Protein AF-A0A947NGW4-F1 (afdb_monomer_lite)

Radius of gyration: 26.85 Å; chains: 1; bounding box: 89×61×79 Å

Secondary structure (DSSP, 8-state):
-PPPP-------PPPPHHHHHHHHHHHHHHHHHHHHHHHHHHHHHHHHIIIIIIHHHHHHHHHHHHHHSS-TT--SSS--SSTTGGG-EETTEETTTTTTT--S--SGGGEES---BB-SS--SPTTBTBS-PPPBPSS-HHHHHHHTTPPPPP-SSTT-TTEEEEE-TTS-EEEEEEEEEEEPTTBTT-SEEEEEEEEE-HHHHHHHHHHHHSS--SSSSSEEE--SSBGGG-TTTT---PPPS--TTSBTT-SS--SS------TTSPBP-EEEEEEPP-

Foldseek 3Di:
DDDDDDDDDPDDDDDDPVNVVVVVVVVVVVVVVVVVVVVVVQVVLLVCCQPQAVVLVLVLQVVLCVQQVAGDCADSQQHLNWHVQQCKDAPNHGSNPPCPVVPDPSDLVRIPPFWAKAFQDDPDDACLQHHQRDHHDPHHRVCSCVVSPHDQGCAPDVSQSQKHWDADPLRDIWMKGWIWGAADPQFQLDGGIWIKIWGDFLVSLQVSVCVQANGRAAGDDQKHFHDNDGNVPDPCVPPPGHHRAAHQQAFQPDPRGGPPDGYPDDSPGHGHHTMMIGHHDD

Structure (mmCIF, N/CA/C/O backbone):
data_AF-A0A947NGW4-F1
#
_entry.id   AF-A0A947NGW4-F1
#
loop_
_atom_site.group_PDB
_atom_site.id
_atom_site.type_symbol
_atom_site.label_atom_id
_atom_site.label_alt_id
_atom_site.label_comp_id
_atom_site.label_asym_id
_atom_site.label_entity_id
_atom_site.label_seq_id
_atom_site.pdbx_PDB_ins_code
_atom_site.Cartn_x
_atom_site.Cartn_y
_atom_site.Cartn_z
_atom_site.occupancy
_atom_site.B_iso_or_equiv
_atom_site.auth_seq_id
_atom_site.auth_comp_id
_atom_site.auth_asym_id
_atom_site.auth_atom_id
_atom_site.pdbx_PDB_model_num
ATOM 1 N N . MET A 1 1 ? -66.341 -37.311 50.013 1.00 57.62 1 MET A N 1
ATOM 2 C CA . MET A 1 1 ? -65.351 -36.553 50.811 1.00 57.62 1 MET A CA 1
ATOM 3 C C . MET A 1 1 ? -64.179 -36.196 49.909 1.00 57.62 1 MET A C 1
ATOM 5 O O . MET A 1 1 ? -63.532 -37.130 49.454 1.00 57.62 1 MET A O 1
ATOM 9 N N . PRO A 1 2 ? -63.916 -34.917 49.587 1.00 60.78 2 PRO A N 1
ATOM 10 C CA . PRO A 1 2 ? -62.698 -34.537 48.883 1.00 60.78 2 PRO A CA 1
ATOM 11 C C . PRO A 1 2 ? -61.596 -34.149 49.881 1.00 60.78 2 PRO A C 1
ATOM 13 O O . PRO A 1 2 ? -61.852 -33.473 50.877 1.00 60.78 2 PRO A O 1
ATOM 16 N N . ILE A 1 3 ? -60.373 -34.602 49.610 1.00 68.12 3 ILE A N 1
ATOM 17 C CA . ILE A 1 3 ? -59.162 -34.270 50.369 1.00 68.12 3 ILE A CA 1
ATOM 18 C C . ILE A 1 3 ? -58.715 -32.857 49.952 1.00 68.12 3 ILE A C 1
ATOM 20 O O . ILE A 1 3 ? -58.627 -32.598 48.748 1.00 68.12 3 ILE A O 1
ATOM 24 N N . PRO A 1 4 ? -58.443 -31.929 50.888 1.00 68.62 4 PRO A N 1
ATOM 25 C CA . PRO A 1 4 ? -58.014 -30.582 50.533 1.00 68.62 4 PRO A CA 1
ATOM 26 C C . PRO A 1 4 ? -56.567 -30.583 50.001 1.00 68.62 4 PRO A C 1
ATOM 28 O O . PRO A 1 4 ? -55.720 -31.310 50.526 1.00 68.62 4 PRO A O 1
ATOM 31 N N . PRO A 1 5 ? -56.248 -29.761 48.986 1.00 69.81 5 PRO A N 1
ATOM 32 C CA . PRO A 1 5 ? -54.900 -29.679 48.439 1.00 69.81 5 PRO A CA 1
ATOM 33 C C . PRO A 1 5 ? -53.955 -28.956 49.408 1.00 69.81 5 PRO A C 1
ATOM 35 O O . PRO A 1 5 ? -54.223 -27.838 49.856 1.00 69.81 5 PRO A O 1
ATOM 38 N N . VAL A 1 6 ? -52.815 -29.584 49.702 1.00 70.19 6 VAL A N 1
ATOM 39 C CA . VAL A 1 6 ? -51.731 -28.984 50.490 1.00 70.19 6 VAL A CA 1
ATOM 40 C C . VAL A 1 6 ? -51.005 -27.959 49.620 1.00 70.19 6 VAL A C 1
ATOM 42 O O . VAL A 1 6 ? -50.299 -28.296 48.671 1.00 70.19 6 VAL A O 1
ATOM 45 N N . LYS A 1 7 ? -51.198 -26.677 49.936 1.00 70.81 7 LYS A N 1
ATOM 46 C CA . LYS A 1 7 ? -50.544 -25.557 49.254 1.00 70.81 7 LYS A CA 1
ATOM 47 C C . LYS A 1 7 ? -49.116 -25.410 49.785 1.00 70.81 7 LYS A C 1
ATOM 49 O O . LYS A 1 7 ? -48.911 -24.849 50.860 1.00 70.81 7 LYS A O 1
ATOM 54 N N . HIS A 1 8 ? -48.123 -25.894 49.040 1.00 70.88 8 HIS A N 1
ATOM 55 C CA . HIS A 1 8 ? -46.722 -25.601 49.341 1.00 70.88 8 HIS A CA 1
ATOM 56 C C . HIS A 1 8 ? -46.454 -24.105 49.144 1.00 70.88 8 HIS A C 1
ATOM 58 O O . HIS A 1 8 ? -46.513 -23.575 48.037 1.00 70.88 8 HIS A O 1
ATOM 64 N N . ARG A 1 9 ? -46.183 -23.410 50.250 1.00 68.12 9 ARG A N 1
ATOM 65 C CA . ARG A 1 9 ? -45.745 -22.014 50.258 1.00 68.12 9 ARG A CA 1
ATOM 66 C C . ARG A 1 9 ? -44.237 -22.006 50.009 1.00 68.12 9 ARG A C 1
ATOM 68 O O . ARG A 1 9 ? -43.459 -22.226 50.930 1.00 68.12 9 ARG A O 1
ATOM 75 N N . THR A 1 10 ? -43.815 -21.775 48.771 1.00 71.56 10 THR A N 1
ATOM 76 C CA . THR A 1 10 ? -42.423 -21.406 48.492 1.00 71.56 10 THR A CA 1
ATOM 77 C C . THR A 1 10 ? -42.187 -20.020 49.080 1.00 71.56 10 THR A C 1
ATOM 79 O O . THR A 1 10 ? -42.741 -19.029 48.603 1.00 71.56 10 THR A O 1
ATOM 82 N N . THR A 1 11 ? -41.421 -19.943 50.162 1.00 71.50 11 THR A N 1
ATOM 83 C CA . THR A 1 11 ? -40.967 -18.681 50.740 1.00 71.50 11 THR A CA 1
ATOM 84 C C . THR A 1 11 ? -40.008 -18.015 49.759 1.00 71.50 11 THR A C 1
ATOM 86 O O . THR A 1 11 ? -38.853 -18.413 49.634 1.00 71.50 11 THR A O 1
ATOM 89 N N . GLN A 1 12 ? -40.481 -16.995 49.043 1.00 72.69 12 GLN A N 1
ATOM 90 C CA . GLN A 1 12 ? -39.580 -16.088 48.342 1.00 72.69 12 GLN A CA 1
ATOM 91 C C . GLN A 1 12 ? -38.808 -15.292 49.396 1.00 72.69 12 GLN A C 1
ATOM 93 O O . GLN A 1 12 ? -39.376 -14.466 50.108 1.00 72.69 12 GLN A O 1
ATOM 98 N N . ARG A 1 13 ? -37.515 -15.590 49.539 1.00 75.94 13 ARG A N 1
ATOM 99 C CA . ARG A 1 13 ? -36.590 -14.736 50.284 1.00 75.94 13 ARG A CA 1
ATOM 100 C C . ARG A 1 13 ? -36.407 -13.457 49.466 1.00 75.94 13 ARG A C 1
A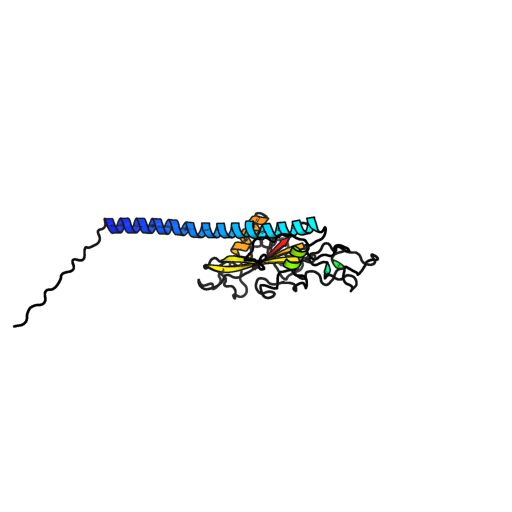TOM 102 O O . ARG A 1 13 ? -35.964 -13.528 48.325 1.00 75.94 13 ARG A O 1
ATOM 109 N N . GLY A 1 14 ? -36.817 -12.316 50.017 1.00 75.56 14 GLY A N 1
ATOM 110 C CA . GLY A 1 14 ? -36.525 -11.012 49.424 1.00 75.56 14 GLY A CA 1
ATOM 111 C C . GLY A 1 14 ? -35.026 -10.721 49.496 1.00 75.56 14 GLY A C 1
ATOM 112 O O . GLY A 1 14 ? -34.373 -11.115 50.461 1.00 75.56 14 GLY A O 1
ATOM 113 N N . PHE A 1 15 ? -34.492 -10.049 48.478 1.00 76.12 15 PHE A N 1
ATOM 114 C CA . PHE A 1 15 ? -33.098 -9.609 48.459 1.00 76.12 15 PHE A CA 1
ATOM 115 C C . PHE A 1 15 ? -32.878 -8.466 49.450 1.00 76.12 15 PHE A C 1
ATOM 117 O O . PHE A 1 15 ? -33.701 -7.553 49.554 1.00 76.12 15 PHE A O 1
ATOM 124 N N . THR A 1 16 ? -31.767 -8.506 50.181 1.00 90.06 16 THR A N 1
ATOM 125 C CA . THR A 1 16 ? -31.404 -7.431 51.111 1.00 90.06 16 THR A CA 1
ATOM 126 C C . THR A 1 16 ? -30.817 -6.228 50.362 1.00 90.06 16 THR A C 1
ATOM 128 O O . THR A 1 16 ? -30.202 -6.370 49.303 1.00 90.06 16 THR A O 1
ATOM 131 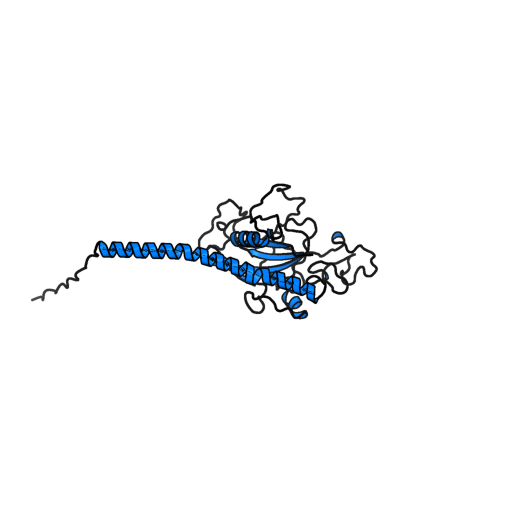N N . LEU A 1 17 ? -30.958 -5.023 50.930 1.00 88.31 17 LEU A N 1
ATOM 132 C CA . LEU A 1 17 ? -30.351 -3.799 50.381 1.00 88.31 17 LEU A CA 1
ATOM 133 C C . LEU A 1 17 ? -28.825 -3.944 50.225 1.00 88.31 17 LEU A C 1
ATOM 135 O O . LEU A 1 17 ? -28.242 -3.440 49.267 1.00 88.31 17 LEU A O 1
ATOM 139 N N . VAL A 1 18 ? -28.188 -4.664 51.153 1.00 90.50 18 VAL A N 1
ATOM 140 C CA . VAL A 1 18 ? -26.739 -4.903 51.158 1.00 90.50 18 VAL A CA 1
ATOM 141 C C . VAL A 1 18 ? -26.326 -5.831 50.014 1.00 90.50 18 VAL A C 1
ATOM 143 O O . VAL A 1 18 ? -25.372 -5.514 49.309 1.00 90.50 18 VAL A O 1
ATOM 146 N N . GLU A 1 19 ? -27.060 -6.921 49.765 1.00 89.12 19 GLU A N 1
ATOM 147 C CA . GLU A 1 19 ? -26.783 -7.816 48.629 1.00 89.12 19 GLU A CA 1
ATOM 148 C C . GLU A 1 19 ? -26.889 -7.080 47.296 1.00 89.12 19 GLU A C 1
ATOM 150 O O . GLU A 1 19 ? -25.996 -7.191 46.461 1.00 89.12 19 GLU A O 1
ATOM 155 N N . MET A 1 20 ? -27.935 -6.272 47.112 1.00 91.06 20 MET A N 1
ATOM 156 C CA . MET A 1 20 ? -28.101 -5.509 45.873 1.00 91.06 20 MET A CA 1
ATOM 157 C C . MET A 1 20 ? -27.028 -4.427 45.709 1.00 91.06 20 MET A C 1
ATOM 159 O O . MET A 1 20 ? -26.512 -4.241 44.608 1.00 91.06 20 MET A O 1
ATOM 163 N N . THR A 1 21 ? -26.622 -3.767 46.797 1.00 94.31 21 THR A N 1
ATOM 164 C CA . THR A 1 21 ? -25.530 -2.779 46.764 1.00 94.31 21 THR A CA 1
ATOM 165 C C . THR A 1 21 ? -24.207 -3.420 46.344 1.00 94.31 21 THR A C 1
ATOM 167 O O . THR A 1 21 ? -23.518 -2.888 45.476 1.00 94.31 21 THR A O 1
ATOM 170 N N . ILE A 1 22 ? -23.860 -4.584 46.905 1.00 93.94 22 ILE A N 1
ATOM 171 C CA . ILE A 1 22 ? -22.620 -5.289 46.551 1.00 93.94 22 ILE A CA 1
ATOM 172 C C . ILE A 1 22 ? -22.660 -5.754 45.090 1.00 93.94 22 ILE A C 1
ATOM 174 O O . ILE A 1 22 ? -21.674 -5.592 44.373 1.00 93.94 22 ILE A O 1
ATOM 178 N N . VAL A 1 23 ? -23.799 -6.271 44.618 1.00 95.31 23 VAL A N 1
ATOM 179 C CA . VAL A 1 23 ? -23.961 -6.710 43.222 1.00 95.31 23 VAL A CA 1
ATOM 180 C C . VAL A 1 23 ? -23.758 -5.552 42.243 1.00 95.31 23 VAL A C 1
ATOM 182 O O . VAL A 1 23 ? -23.012 -5.703 41.279 1.00 95.31 23 VAL A O 1
ATOM 185 N N . LEU A 1 24 ? -24.349 -4.381 42.496 1.00 94.38 24 LEU A N 1
ATOM 186 C CA . LEU A 1 24 ? -24.177 -3.210 41.629 1.00 94.38 24 LEU A CA 1
ATOM 187 C C . LEU A 1 24 ? -22.732 -2.697 41.615 1.00 94.38 24 LEU A C 1
ATOM 189 O O . LEU A 1 24 ? -22.230 -2.338 40.551 1.00 94.38 24 LEU A O 1
ATOM 193 N N . VAL A 1 25 ? -22.046 -2.713 42.763 1.00 96.12 25 VAL A N 1
ATOM 194 C CA . VAL A 1 25 ? -20.618 -2.367 42.839 1.00 96.12 25 VAL A CA 1
ATOM 195 C C . VAL A 1 25 ? -19.784 -3.344 42.011 1.00 96.12 25 VAL A C 1
ATOM 197 O O . VAL A 1 25 ? -18.962 -2.910 41.208 1.00 96.12 25 VAL A O 1
ATOM 200 N N . ILE A 1 26 ? -20.019 -4.652 42.146 1.00 96.25 26 ILE A N 1
ATOM 201 C CA . ILE A 1 26 ? -19.293 -5.674 41.381 1.00 96.25 26 ILE A CA 1
ATOM 202 C C . ILE A 1 26 ? -19.549 -5.514 39.877 1.00 96.25 26 ILE A C 1
ATOM 204 O O . ILE A 1 26 ? -18.597 -5.512 39.100 1.00 96.25 26 ILE A O 1
ATOM 208 N N . ILE A 1 27 ? -20.803 -5.327 39.456 1.00 95.06 27 ILE A N 1
ATOM 209 C CA . ILE A 1 27 ? -21.146 -5.112 38.042 1.00 95.06 27 ILE A CA 1
ATOM 210 C C . ILE A 1 27 ? -20.478 -3.835 37.514 1.00 95.06 27 ILE A C 1
ATOM 212 O O . ILE A 1 27 ? -19.883 -3.867 36.438 1.00 95.06 27 ILE A O 1
ATOM 216 N N . GLY A 1 28 ? -20.508 -2.736 38.274 1.00 94.75 28 GLY A N 1
ATOM 217 C CA . GLY A 1 28 ? -19.847 -1.483 37.900 1.00 94.75 28 GLY A CA 1
ATOM 218 C C . GLY A 1 28 ? -18.335 -1.640 37.718 1.00 94.75 28 GLY A C 1
ATOM 219 O O . GLY A 1 28 ? -17.781 -1.160 36.729 1.00 94.75 28 GLY A O 1
ATOM 220 N N . LEU A 1 29 ? -17.675 -2.373 38.621 1.00 94.94 29 LEU A N 1
ATOM 221 C CA . LEU A 1 29 ? -16.242 -2.668 38.525 1.00 94.94 29 LEU A CA 1
ATOM 222 C C . LEU A 1 29 ? -15.909 -3.547 37.311 1.00 94.94 29 LEU A C 1
ATOM 224 O O . LEU A 1 29 ? -14.938 -3.274 36.606 1.00 94.94 29 LEU A O 1
ATOM 228 N N . ILE A 1 30 ? -16.721 -4.572 37.033 1.00 94.00 30 ILE A N 1
ATOM 229 C CA . ILE A 1 30 ? -16.518 -5.467 35.884 1.00 94.00 30 ILE A CA 1
ATOM 230 C C . ILE A 1 30 ? -16.695 -4.705 34.566 1.00 94.00 30 ILE A C 1
ATOM 232 O O . ILE A 1 30 ? -15.840 -4.805 33.687 1.00 94.00 30 ILE A O 1
ATOM 236 N N . ILE A 1 31 ? -17.767 -3.918 34.427 1.00 92.00 31 ILE A N 1
ATOM 237 C CA . ILE A 1 31 ? -18.024 -3.139 33.207 1.00 92.00 31 ILE A CA 1
ATOM 238 C C . ILE A 1 31 ? -16.903 -2.118 32.977 1.00 92.00 31 ILE A C 1
ATOM 240 O O . ILE A 1 31 ? -16.412 -2.005 31.853 1.00 92.00 31 ILE A O 1
ATOM 244 N N . GLY A 1 32 ? -16.447 -1.435 34.034 1.00 87.56 32 GLY A N 1
ATOM 245 C CA . GLY A 1 32 ? -15.323 -0.499 33.951 1.00 87.56 32 GLY A CA 1
ATOM 246 C C . GLY A 1 32 ? -14.035 -1.158 33.446 1.00 87.56 32 GLY A C 1
ATOM 247 O O . GLY A 1 32 ? -13.372 -0.618 32.561 1.00 87.56 32 GLY A O 1
ATOM 248 N N . ALA A 1 33 ? -13.708 -2.356 33.941 1.00 85.25 33 ALA A N 1
ATOM 249 C CA . ALA A 1 33 ? -12.530 -3.101 33.498 1.00 85.25 33 ALA A CA 1
ATOM 250 C C . ALA A 1 33 ? -12.637 -3.585 32.037 1.00 85.25 33 ALA A C 1
ATOM 252 O O . ALA A 1 33 ? -11.669 -3.492 31.280 1.00 85.25 33 ALA A O 1
ATOM 253 N N . VAL A 1 34 ? -13.810 -4.074 31.614 1.00 85.06 34 VAL A N 1
ATOM 254 C CA . VAL A 1 34 ? -14.034 -4.570 30.242 1.00 85.06 34 VAL A CA 1
ATOM 255 C C . VAL A 1 34 ? -13.965 -3.442 29.210 1.00 85.06 34 VAL A C 1
ATOM 257 O O . VAL A 1 34 ? -13.422 -3.655 28.125 1.00 85.06 34 VAL A O 1
ATOM 260 N N . ALA A 1 35 ? -14.473 -2.250 29.538 1.00 77.88 35 ALA A N 1
ATOM 261 C CA . ALA A 1 35 ? -14.427 -1.094 28.643 1.00 77.88 35 ALA A CA 1
ATOM 262 C C . ALA A 1 35 ? -12.983 -0.725 28.260 1.00 77.88 35 ALA A C 1
ATOM 264 O O . ALA A 1 35 ? -12.681 -0.578 27.080 1.00 77.88 35 ALA A O 1
ATOM 265 N N . ILE A 1 36 ? -12.072 -0.686 29.238 1.00 80.69 36 ILE A N 1
ATOM 266 C CA . ILE A 1 36 ? -10.647 -0.394 29.005 1.00 80.69 36 ILE A CA 1
ATOM 267 C C . ILE A 1 36 ? -9.965 -1.539 28.237 1.00 80.69 36 ILE A C 1
ATOM 269 O O . ILE A 1 36 ? -9.124 -1.303 27.371 1.00 80.69 36 ILE A O 1
ATOM 273 N N . GLY A 1 37 ? -10.336 -2.792 28.524 1.00 80.12 37 GLY A N 1
ATOM 274 C CA . GLY A 1 37 ? -9.720 -3.966 27.903 1.00 80.12 37 GLY A CA 1
ATOM 275 C C . GLY A 1 37 ? -9.880 -4.022 26.380 1.00 80.12 37 GLY A C 1
ATOM 276 O O . GLY A 1 37 ? -8.939 -4.407 25.688 1.00 80.12 37 GLY A O 1
ATOM 277 N N . LYS A 1 38 ? -11.036 -3.606 25.844 1.00 82.12 38 LYS A N 1
ATOM 278 C CA . LYS A 1 38 ? -11.311 -3.653 24.396 1.00 82.12 38 LYS A CA 1
ATOM 279 C C . LYS A 1 38 ? -10.391 -2.733 23.588 1.00 82.12 38 LYS A C 1
ATOM 281 O O . LYS A 1 38 ? -9.820 -3.173 22.592 1.00 82.12 38 LYS A O 1
ATOM 286 N N . ASP A 1 39 ? -10.195 -1.494 24.036 1.00 83.62 39 ASP A N 1
ATOM 287 C CA . ASP A 1 39 ? -9.329 -0.537 23.337 1.00 83.62 39 ASP A CA 1
ATOM 288 C C . ASP A 1 39 ? -7.851 -0.950 23.394 1.00 83.62 39 ASP A C 1
ATOM 290 O O . ASP A 1 39 ? -7.130 -0.827 22.401 1.00 83.62 39 ASP A O 1
ATOM 294 N N . VAL A 1 40 ? -7.403 -1.504 24.528 1.00 87.06 40 VAL A N 1
ATOM 295 C CA . VAL A 1 40 ? -6.031 -2.019 24.680 1.00 87.06 40 VAL A CA 1
ATOM 296 C C . VAL A 1 40 ? -5.764 -3.172 23.715 1.00 87.06 40 VAL A C 1
ATOM 298 O O . VAL A 1 40 ? -4.713 -3.199 23.073 1.00 87.06 40 VAL A O 1
ATOM 301 N N . VAL A 1 41 ? -6.711 -4.105 23.577 1.00 88.44 41 VAL A N 1
ATOM 302 C CA . VAL A 1 41 ? -6.587 -5.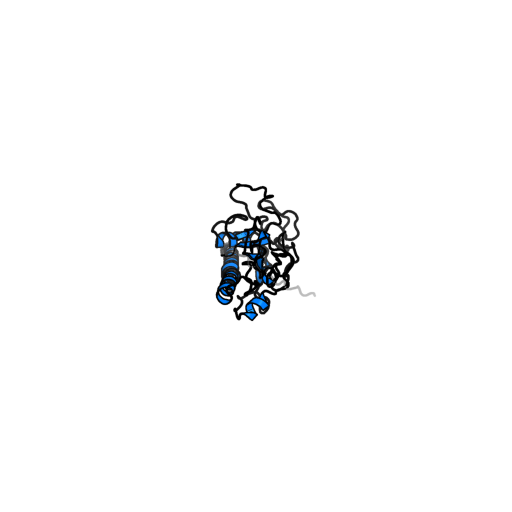227 22.635 1.00 88.44 41 VAL A CA 1
ATOM 303 C C . VAL A 1 41 ? -6.533 -4.727 21.190 1.00 88.44 41 VAL A C 1
ATOM 305 O O . VAL A 1 41 ? -5.656 -5.164 20.448 1.00 88.44 41 VAL A O 1
ATOM 308 N N . ARG A 1 42 ? -7.380 -3.761 20.807 1.00 89.12 42 ARG A N 1
ATOM 309 C CA . ARG A 1 42 ? -7.357 -3.171 19.456 1.00 89.12 42 ARG A CA 1
ATOM 310 C C . ARG A 1 42 ? -6.018 -2.498 19.146 1.00 89.12 42 ARG A C 1
ATOM 312 O O . ARG A 1 42 ? -5.427 -2.740 18.099 1.00 89.12 42 ARG A O 1
ATOM 319 N N . ASN A 1 43 ? -5.488 -1.706 20.078 1.00 91.25 43 ASN A N 1
ATOM 320 C CA . ASN A 1 43 ? -4.182 -1.070 19.897 1.00 91.25 43 ASN A CA 1
ATOM 321 C C . ASN A 1 43 ? -3.043 -2.103 19.794 1.00 91.25 43 ASN A C 1
ATOM 323 O O . ASN A 1 43 ? -2.123 -1.944 18.993 1.00 91.25 43 ASN A O 1
ATOM 327 N N . ALA A 1 44 ? -3.106 -3.191 20.569 1.00 92.94 44 ALA A N 1
ATOM 328 C CA . ALA A 1 44 ? -2.146 -4.287 20.461 1.00 92.94 44 ALA A CA 1
ATOM 329 C C . ALA A 1 44 ? -2.237 -5.008 19.102 1.00 92.94 44 ALA A C 1
ATOM 331 O O . ALA A 1 44 ? -1.214 -5.420 18.550 1.00 92.94 44 ALA A O 1
ATOM 332 N N . GLU A 1 45 ? -3.438 -5.138 18.537 1.00 94.81 45 GLU A N 1
ATOM 333 C CA . GLU A 1 45 ? -3.647 -5.691 17.199 1.00 94.81 45 GLU A CA 1
ATOM 334 C C . GLU A 1 45 ? -3.043 -4.792 16.113 1.00 94.81 45 GLU A C 1
ATOM 336 O O . GLU A 1 45 ? -2.305 -5.283 15.259 1.00 94.81 45 GLU A O 1
ATOM 341 N N . TYR A 1 46 ? -3.237 -3.475 16.193 1.00 95.25 46 TYR A N 1
ATOM 342 C CA . TYR A 1 46 ? -2.609 -2.527 15.268 1.00 95.25 46 TYR A CA 1
ATOM 343 C C . TYR A 1 46 ? -1.076 -2.528 15.379 1.00 95.25 46 TYR A C 1
ATOM 345 O O . TYR A 1 46 ? -0.375 -2.580 14.365 1.00 95.25 46 TYR A O 1
ATOM 353 N N . GLN A 1 47 ? -0.533 -2.589 16.600 1.00 95.31 47 GLN A N 1
ATOM 354 C CA . GLN A 1 47 ? 0.908 -2.771 16.823 1.00 95.31 47 GLN A CA 1
ATOM 355 C C . GLN A 1 47 ? 1.425 -4.070 16.204 1.00 95.31 47 GLN A C 1
ATOM 357 O O . GLN A 1 47 ? 2.534 -4.107 15.663 1.00 95.31 47 GLN A O 1
ATOM 362 N N . LYS A 1 48 ? 0.641 -5.150 16.287 1.00 95.38 48 LYS A N 1
ATOM 363 C CA . LYS A 1 48 ? 0.976 -6.433 15.668 1.00 95.38 48 LYS A CA 1
ATOM 364 C C . LYS A 1 48 ? 0.987 -6.308 14.145 1.00 95.38 48 LYS A C 1
ATOM 366 O O . LYS A 1 48 ? 1.958 -6.756 13.542 1.00 95.38 48 LYS A O 1
ATOM 371 N N . VAL A 1 49 ? -0.021 -5.675 13.540 1.00 96.88 49 VAL A N 1
ATOM 372 C CA . VAL A 1 49 ? -0.064 -5.399 12.093 1.00 96.88 49 VAL A CA 1
ATOM 373 C C . VAL A 1 49 ? 1.186 -4.635 11.653 1.00 96.88 49 VAL A C 1
ATOM 375 O O . VAL A 1 49 ? 1.911 -5.095 10.771 1.00 96.88 49 VAL A O 1
ATOM 378 N N . GLY A 1 50 ? 1.490 -3.504 12.293 1.00 96.12 50 GLY A N 1
ATOM 379 C CA . GLY A 1 50 ? 2.654 -2.695 11.934 1.00 96.12 50 GLY A CA 1
ATOM 380 C C . GLY A 1 50 ? 3.958 -3.486 12.061 1.00 96.12 50 GLY A C 1
ATOM 381 O O . GLY A 1 50 ? 4.674 -3.686 11.080 1.00 96.12 50 GLY A O 1
ATOM 382 N N . ASN A 1 51 ? 4.245 -3.995 13.261 1.00 94.88 51 ASN A N 1
ATOM 383 C CA . ASN A 1 51 ? 5.556 -4.560 13.594 1.00 94.88 51 ASN A CA 1
ATOM 384 C C . ASN A 1 51 ? 5.796 -5.973 13.057 1.00 94.88 51 ASN A C 1
ATOM 386 O O . ASN A 1 51 ? 6.935 -6.315 12.754 1.00 94.88 51 ASN A O 1
ATOM 390 N N . LYS A 1 52 ? 4.768 -6.827 12.994 1.00 94.69 52 LYS A N 1
ATOM 391 C CA . LYS A 1 52 ? 4.932 -8.237 12.595 1.00 94.69 52 LYS A CA 1
ATOM 392 C C . LYS A 1 52 ? 4.632 -8.494 11.131 1.00 94.69 52 LYS A C 1
ATOM 394 O O . LYS A 1 52 ? 5.053 -9.534 10.633 1.00 94.69 52 LYS A O 1
ATOM 399 N N . PHE A 1 53 ? 3.926 -7.584 10.468 1.00 97.19 53 PHE A N 1
ATOM 400 C CA . PHE A 1 53 ? 3.534 -7.762 9.080 1.00 97.19 53 PHE A CA 1
ATOM 401 C C . PHE A 1 53 ? 4.129 -6.676 8.181 1.00 97.19 53 PHE A C 1
ATOM 403 O O . PHE A 1 53 ? 5.003 -6.984 7.372 1.00 97.19 53 PHE A O 1
ATOM 410 N N . ILE A 1 54 ? 3.743 -5.408 8.352 1.00 97.00 54 ILE A N 1
ATOM 411 C CA . ILE A 1 54 ? 4.137 -4.340 7.416 1.00 97.00 54 ILE A CA 1
ATOM 412 C C . ILE A 1 54 ? 5.658 -4.089 7.434 1.00 97.00 54 ILE A C 1
ATOM 414 O O . ILE A 1 54 ? 6.296 -4.097 6.379 1.00 97.00 54 ILE A O 1
ATOM 418 N N . TYR A 1 55 ? 6.271 -3.924 8.612 1.00 96.69 55 TYR A N 1
ATOM 419 C CA . TYR A 1 55 ? 7.722 -3.704 8.715 1.00 96.69 55 TYR A CA 1
ATOM 420 C C . TYR A 1 55 ? 8.549 -4.902 8.231 1.00 96.69 55 TYR A C 1
ATOM 422 O O . TYR A 1 55 ? 9.600 -4.716 7.615 1.00 96.69 55 TYR A O 1
ATOM 430 N N . GLU A 1 56 ? 8.087 -6.132 8.470 1.00 97.06 56 GLU A N 1
ATOM 431 C CA . GLU A 1 56 ? 8.778 -7.330 7.981 1.00 97.06 56 GLU A CA 1
ATOM 432 C C . GLU A 1 56 ? 8.720 -7.417 6.447 1.00 97.06 56 GLU A C 1
ATOM 434 O O . GLU A 1 56 ? 9.708 -7.804 5.819 1.00 97.06 56 GLU A O 1
ATOM 439 N N . TRP A 1 57 ? 7.624 -6.980 5.816 1.00 97.50 57 TRP A N 1
ATOM 440 C CA . TRP A 1 57 ? 7.541 -6.864 4.356 1.00 97.50 57 TRP A CA 1
ATOM 441 C C . TRP A 1 57 ? 8.453 -5.774 3.788 1.00 97.50 57 TRP A C 1
ATOM 443 O O . TRP A 1 57 ? 9.159 -6.041 2.811 1.00 97.50 57 TRP A O 1
ATOM 453 N N . LYS A 1 58 ? 8.543 -4.601 4.432 1.00 96.44 58 LYS A N 1
ATOM 454 C CA . LYS A 1 58 ? 9.536 -3.578 4.057 1.00 96.44 58 LYS A CA 1
ATOM 455 C C . LYS A 1 58 ? 10.959 -4.143 4.125 1.00 96.44 58 LYS A C 1
ATOM 457 O O . LYS A 1 58 ? 11.726 -4.039 3.173 1.00 96.44 58 LYS A O 1
ATOM 462 N N . LYS A 1 59 ? 11.306 -4.8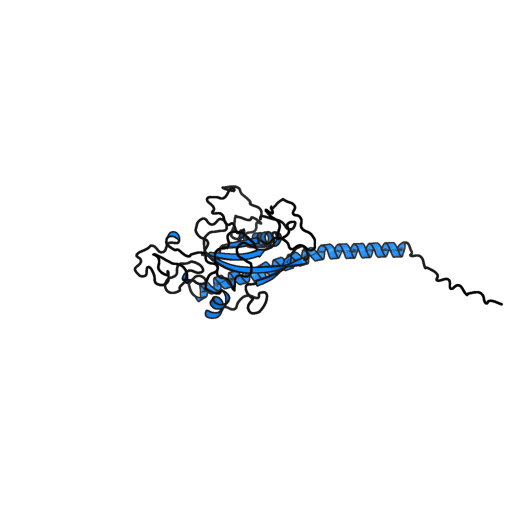03 5.231 1.00 96.62 59 LYS A N 1
ATOM 463 C CA . LYS A 1 59 ? 12.620 -5.435 5.414 1.00 96.62 59 LYS A CA 1
ATOM 464 C C . LYS A 1 59 ? 12.898 -6.505 4.356 1.00 96.62 59 LYS A C 1
ATOM 466 O O . LYS A 1 59 ? 14.022 -6.619 3.875 1.00 96.62 59 LYS A O 1
ATOM 471 N N . THR A 1 60 ? 11.883 -7.280 3.983 1.00 97.06 60 THR A N 1
ATOM 472 C CA . THR A 1 60 ? 11.969 -8.309 2.935 1.00 97.06 60 THR A CA 1
ATOM 473 C C . THR A 1 60 ? 12.267 -7.689 1.570 1.00 97.06 60 THR A C 1
ATOM 475 O O . THR A 1 60 ? 13.104 -8.210 0.833 1.00 97.06 60 THR A O 1
ATOM 478 N N . TYR A 1 61 ? 11.643 -6.553 1.250 1.00 97.25 61 TYR A N 1
ATOM 479 C CA . TYR A 1 61 ? 11.954 -5.776 0.051 1.00 97.25 61 TYR A CA 1
ATOM 480 C C . TYR A 1 61 ? 13.409 -5.282 0.047 1.00 97.25 61 TYR A C 1
ATOM 482 O O . TYR A 1 61 ? 14.133 -5.501 -0.927 1.00 97.25 61 TYR A O 1
ATOM 490 N N . ASP A 1 62 ? 13.875 -4.702 1.156 1.00 96.31 62 ASP A N 1
ATOM 491 C CA . ASP A 1 62 ? 15.262 -4.236 1.285 1.00 96.31 62 ASP A CA 1
ATOM 492 C C . ASP A 1 62 ? 16.255 -5.410 1.151 1.00 96.31 62 ASP A C 1
ATOM 494 O O . ASP A 1 62 ? 17.280 -5.308 0.474 1.00 96.31 62 ASP A O 1
ATOM 498 N N . GLN A 1 63 ? 15.921 -6.571 1.722 1.00 96.75 63 GLN A N 1
ATOM 499 C CA . GLN A 1 63 ? 16.709 -7.796 1.594 1.00 96.75 63 GLN A CA 1
ATOM 500 C C . GLN A 1 63 ? 16.744 -8.326 0.150 1.00 96.75 63 GLN A C 1
ATOM 502 O O . GLN A 1 63 ? 17.778 -8.845 -0.280 1.00 96.75 63 GLN A O 1
ATOM 507 N N . TYR A 1 64 ? 15.649 -8.199 -0.611 1.00 97.12 64 TYR A N 1
ATOM 508 C CA . TYR A 1 64 ? 15.618 -8.550 -2.036 1.00 97.12 64 TYR A CA 1
ATOM 509 C C . TYR A 1 64 ? 16.651 -7.734 -2.807 1.00 97.12 64 TYR A C 1
ATOM 511 O O . TYR A 1 64 ? 17.464 -8.300 -3.545 1.00 97.12 64 TYR A O 1
ATOM 519 N N . TYR A 1 65 ? 16.669 -6.420 -2.579 1.00 96.06 65 TYR A N 1
ATOM 520 C CA . TYR A 1 65 ? 17.643 -5.531 -3.201 1.00 96.06 65 TYR A CA 1
ATOM 521 C C . TYR A 1 65 ? 19.079 -5.885 -2.793 1.00 96.06 65 TYR A C 1
ATOM 523 O O . TYR A 1 65 ? 19.937 -6.047 -3.655 1.00 96.06 65 TYR A O 1
ATOM 531 N N . GLN A 1 66 ? 19.335 -6.116 -1.501 1.00 95.00 66 GLN A N 1
ATOM 532 C CA . GLN A 1 66 ? 20.664 -6.505 -1.007 1.00 95.00 66 GLN A CA 1
ATOM 533 C C . GLN A 1 66 ? 21.186 -7.813 -1.622 1.00 95.00 66 GLN A C 1
ATOM 535 O O . GLN A 1 66 ? 22.393 -7.969 -1.792 1.00 95.00 66 GLN A O 1
ATOM 540 N N . ARG A 1 67 ? 20.302 -8.765 -1.948 1.00 95.25 67 ARG A N 1
ATOM 541 C CA . ARG A 1 67 ? 20.691 -10.054 -2.545 1.00 95.25 67 ARG A CA 1
ATOM 542 C C . ARG A 1 67 ? 20.860 -10.016 -4.056 1.00 95.25 67 ARG A C 1
ATOM 544 O O . ARG A 1 67 ? 21.662 -10.780 -4.581 1.00 95.25 67 ARG A O 1
ATOM 551 N N . THR A 1 68 ? 20.068 -9.206 -4.751 1.00 96.00 68 THR A N 1
ATOM 552 C CA . THR A 1 68 ? 19.995 -9.228 -6.223 1.00 96.00 68 THR A CA 1
ATOM 553 C C . THR A 1 68 ? 20.660 -8.032 -6.889 1.00 96.00 68 THR A C 1
ATOM 555 O O . THR A 1 68 ? 20.934 -8.091 -8.083 1.00 96.00 68 THR A O 1
ATOM 558 N N . GLY A 1 69 ? 20.903 -6.951 -6.143 1.00 94.44 69 GLY A N 1
ATOM 559 C CA . GLY A 1 69 ? 21.408 -5.682 -6.665 1.00 94.44 69 GLY A CA 1
ATOM 560 C C . GLY A 1 69 ? 20.384 -4.877 -7.470 1.00 94.44 69 GLY A C 1
ATOM 561 O O . GLY A 1 69 ? 20.724 -3.808 -7.966 1.00 94.44 69 GLY A O 1
ATOM 562 N N . VAL A 1 70 ? 19.142 -5.358 -7.610 1.00 95.19 70 VAL A N 1
ATOM 563 C CA . VAL A 1 70 ? 18.087 -4.710 -8.404 1.00 95.19 70 VAL A CA 1
ATOM 564 C C . VAL A 1 70 ? 16.756 -4.689 -7.663 1.00 95.19 70 VAL A C 1
ATOM 566 O O . VAL A 1 70 ? 16.552 -5.412 -6.683 1.00 95.19 70 VAL A O 1
ATOM 569 N N . ARG A 1 71 ? 15.840 -3.818 -8.094 1.00 95.50 71 ARG A N 1
ATOM 570 C CA . ARG A 1 71 ? 14.513 -3.715 -7.476 1.00 95.50 71 ARG A CA 1
ATOM 571 C C . ARG A 1 71 ? 13.688 -4.973 -7.733 1.00 95.50 71 ARG A C 1
ATOM 573 O O . ARG A 1 71 ? 13.982 -5.778 -8.617 1.00 95.50 71 ARG A O 1
ATOM 580 N N . LEU A 1 72 ? 12.660 -5.165 -6.914 1.00 97.06 72 LEU A N 1
ATOM 581 C CA . LEU A 1 72 ? 11.803 -6.341 -6.995 1.00 97.06 72 LEU A CA 1
ATOM 582 C C . LEU A 1 72 ? 11.172 -6.466 -8.394 1.00 97.06 72 LEU A C 1
ATOM 584 O O . LEU A 1 72 ? 10.475 -5.561 -8.846 1.00 97.06 72 LEU A O 1
ATOM 588 N N . GLY A 1 73 ? 11.410 -7.592 -9.069 1.00 95.94 73 GLY A N 1
ATOM 589 C CA . GLY A 1 73 ? 10.915 -7.837 -10.430 1.00 95.94 73 GLY A CA 1
ATOM 590 C C . GLY A 1 73 ? 11.610 -7.025 -11.533 1.00 95.94 73 GLY A C 1
ATOM 591 O O . GLY A 1 73 ? 11.090 -6.956 -12.647 1.00 95.94 73 GLY A O 1
ATOM 592 N N . ASP A 1 74 ? 12.751 -6.396 -11.244 1.00 94.94 74 ASP A N 1
ATOM 593 C CA . ASP A 1 74 ? 13.598 -5.711 -12.227 1.00 94.94 74 ASP A CA 1
ATOM 594 C C . ASP A 1 74 ? 14.622 -6.673 -12.865 1.00 94.94 74 ASP A C 1
ATOM 596 O O . ASP A 1 74 ? 14.894 -7.767 -12.357 1.00 94.94 74 ASP A O 1
ATOM 600 N N . SER A 1 75 ? 15.195 -6.274 -13.999 1.00 91.44 75 SER A N 1
ATOM 601 C CA . SER A 1 75 ? 16.207 -7.050 -14.719 1.00 91.44 75 SER A CA 1
ATOM 602 C C . SER A 1 75 ? 17.598 -6.862 -14.108 1.00 91.44 75 SER A C 1
ATOM 604 O O . SER A 1 75 ? 18.067 -5.741 -13.955 1.00 91.44 75 SER A O 1
ATOM 606 N N . GLN A 1 76 ? 18.314 -7.958 -13.824 1.00 89.81 76 GLN A N 1
ATOM 607 C CA . GLN A 1 76 ? 19.699 -7.903 -13.317 1.00 89.81 76 GLN A CA 1
ATOM 608 C C . GLN A 1 76 ? 20.726 -7.469 -14.369 1.00 89.81 76 GLN A C 1
ATOM 610 O O . GLN A 1 76 ? 21.801 -6.992 -14.019 1.00 89.81 76 GLN A O 1
ATOM 615 N N . VAL A 1 77 ? 20.416 -7.658 -15.652 1.00 87.12 77 VAL A N 1
ATOM 616 C CA . VAL A 1 77 ? 21.340 -7.354 -16.759 1.00 87.12 77 VAL A CA 1
ATOM 617 C C . VAL A 1 77 ? 21.078 -5.988 -17.388 1.00 87.12 77 VAL A C 1
ATOM 619 O O . VAL A 1 77 ? 21.965 -5.436 -18.028 1.00 87.12 77 VAL A O 1
ATOM 622 N N . ALA A 1 78 ? 19.882 -5.436 -17.185 1.00 87.56 78 ALA A N 1
ATOM 623 C CA . ALA A 1 78 ? 19.514 -4.089 -17.611 1.00 87.56 78 ALA A CA 1
ATOM 624 C C . ALA A 1 78 ? 18.579 -3.461 -16.561 1.00 87.56 78 ALA A C 1
ATOM 626 O O . ALA A 1 78 ? 17.365 -3.422 -16.772 1.00 87.56 78 ALA A O 1
ATOM 627 N N . PRO A 1 79 ? 19.121 -3.040 -15.403 1.00 90.50 79 PRO A N 1
ATOM 628 C CA . PRO A 1 79 ? 18.314 -2.515 -14.311 1.00 90.50 79 PRO A CA 1
ATOM 629 C C . PRO A 1 79 ? 17.656 -1.196 -14.702 1.00 90.50 79 PRO A C 1
ATOM 631 O O . PRO A 1 79 ? 18.323 -0.260 -15.144 1.00 90.50 79 PRO A O 1
ATOM 634 N N . THR A 1 80 ? 16.348 -1.112 -14.495 1.00 91.88 80 THR A N 1
ATOM 635 C CA . THR A 1 80 ? 15.576 0.123 -14.697 1.00 91.88 80 THR A CA 1
ATOM 636 C C . THR A 1 80 ? 15.508 0.967 -13.427 1.00 91.88 80 THR A C 1
ATOM 638 O O . THR A 1 80 ? 15.205 2.156 -13.484 1.00 91.88 80 THR A O 1
ATOM 641 N N . GLY A 1 81 ? 15.775 0.354 -12.267 1.00 92.31 81 GLY A N 1
ATOM 642 C CA . GLY A 1 81 ? 15.595 0.980 -10.959 1.00 92.31 81 GLY A CA 1
ATOM 643 C C . GLY A 1 81 ? 14.136 1.002 -10.494 1.00 92.31 81 GLY A C 1
ATOM 644 O O . GLY A 1 81 ? 13.839 1.602 -9.457 1.00 92.31 81 GLY A O 1
ATOM 645 N N . MET A 1 82 ? 13.237 0.334 -11.220 1.00 95.12 82 MET A N 1
ATOM 646 C CA . MET A 1 82 ? 11.803 0.295 -10.949 1.00 95.12 82 MET A CA 1
ATOM 647 C C . MET A 1 82 ? 11.368 -1.099 -10.506 1.00 95.12 82 MET A C 1
ATOM 649 O O . MET A 1 82 ? 11.804 -2.115 -11.051 1.00 95.12 82 MET A O 1
ATOM 653 N N . VAL A 1 83 ? 10.444 -1.163 -9.552 1.00 97.06 83 VAL A N 1
ATOM 654 C CA . VAL A 1 83 ? 9.677 -2.379 -9.293 1.00 97.06 83 VAL A CA 1
ATOM 655 C C . VAL A 1 83 ? 8.951 -2.777 -10.573 1.00 97.06 83 VAL A C 1
ATOM 657 O O . VAL A 1 83 ? 8.370 -1.935 -11.257 1.00 97.06 83 VAL A O 1
ATOM 660 N N . ASN A 1 84 ? 8.984 -4.074 -10.875 1.00 96.44 84 ASN A N 1
ATOM 661 C CA . ASN A 1 84 ? 8.500 -4.643 -12.131 1.00 96.44 84 ASN A CA 1
ATOM 662 C C . ASN A 1 84 ? 9.233 -4.136 -13.387 1.00 96.44 84 ASN A C 1
ATOM 664 O O . ASN A 1 84 ? 8.696 -4.181 -14.493 1.00 96.44 84 ASN A O 1
ATOM 668 N N . GLY A 1 85 ? 10.480 -3.687 -13.239 1.00 94.50 85 GLY A N 1
ATOM 669 C CA . GLY A 1 85 ? 11.299 -3.195 -14.342 1.00 94.50 85 GLY A CA 1
ATOM 670 C C . GLY A 1 85 ? 11.459 -4.166 -15.517 1.00 94.50 85 GLY A C 1
ATOM 671 O O . GLY A 1 85 ? 11.546 -3.737 -16.665 1.00 94.50 85 GLY A O 1
ATOM 672 N N . ASN A 1 86 ? 11.408 -5.480 -15.272 1.00 94.19 86 ASN A N 1
ATOM 673 C CA . ASN A 1 86 ? 11.548 -6.495 -16.319 1.00 94.19 86 ASN A CA 1
ATOM 674 C C . ASN A 1 86 ? 10.361 -6.546 -17.304 1.00 94.19 86 ASN A C 1
ATOM 676 O O . ASN A 1 86 ? 10.519 -7.045 -18.417 1.00 94.19 86 ASN A O 1
ATOM 680 N N . GLU A 1 87 ? 9.188 -6.037 -16.917 1.00 95.06 87 GLU A N 1
ATOM 681 C CA . GLU A 1 87 ? 8.014 -5.928 -17.797 1.00 95.06 87 GLU A CA 1
ATOM 682 C C . GLU A 1 87 ? 7.908 -4.555 -18.476 1.00 95.06 87 GLU A C 1
ATOM 684 O O . GLU A 1 87 ? 7.048 -4.354 -19.335 1.00 95.06 87 GLU A O 1
ATOM 689 N N . THR A 1 88 ? 8.780 -3.607 -18.130 1.00 94.62 88 THR A N 1
ATOM 690 C CA . THR A 1 88 ? 8.789 -2.285 -18.763 1.00 94.62 88 THR A CA 1
ATOM 691 C C . THR A 1 88 ? 9.358 -2.349 -20.177 1.00 94.62 88 THR A C 1
ATOM 693 O O . THR A 1 88 ? 10.067 -3.285 -20.561 1.00 94.62 88 THR A O 1
ATOM 696 N N . GLN A 1 89 ? 9.046 -1.335 -20.976 1.00 94.38 89 GLN A N 1
ATOM 697 C CA . GLN A 1 89 ? 9.508 -1.215 -22.353 1.00 94.38 89 GLN A CA 1
ATOM 698 C C . GLN A 1 89 ? 10.217 0.116 -22.579 1.00 94.38 89 GLN A C 1
ATOM 700 O O . GLN A 1 89 ? 9.805 1.139 -22.041 1.00 94.38 89 GLN A O 1
ATOM 705 N N . ILE A 1 90 ? 11.235 0.119 -23.435 1.00 92.19 90 ILE A N 1
ATOM 706 C CA . ILE A 1 90 ? 11.959 1.310 -23.888 1.00 92.19 90 ILE A CA 1
ATOM 707 C C . ILE A 1 90 ? 12.108 1.249 -25.410 1.00 92.19 90 ILE A C 1
ATOM 709 O O . ILE A 1 90 ? 12.488 0.219 -25.970 1.00 92.19 90 ILE A O 1
ATOM 713 N N . GLY A 1 91 ? 11.737 2.325 -26.108 1.00 87.44 91 GLY A N 1
ATOM 714 C CA . GLY A 1 91 ? 11.733 2.337 -27.578 1.00 87.44 91 GLY A CA 1
ATOM 715 C C . GLY A 1 91 ? 10.846 1.249 -28.210 1.00 87.44 91 GLY A C 1
ATOM 716 O O . GLY A 1 91 ? 11.169 0.741 -29.280 1.00 87.44 91 GLY A O 1
ATOM 717 N N . GLY A 1 92 ? 9.764 0.849 -27.531 1.00 87.44 92 GLY A N 1
ATOM 718 C CA . GLY A 1 92 ? 8.833 -0.190 -27.993 1.00 87.44 92 GLY A CA 1
ATOM 719 C C . GLY A 1 92 ? 9.340 -1.633 -27.868 1.00 87.44 92 GLY A C 1
ATOM 720 O O . GLY A 1 92 ? 8.709 -2.539 -28.403 1.00 87.44 92 GLY A O 1
ATOM 721 N N . GLN A 1 93 ? 10.467 -1.861 -27.187 1.00 90.94 93 GLN A N 1
ATOM 722 C CA . GLN A 1 93 ? 11.025 -3.190 -26.909 1.00 90.94 93 GLN A CA 1
ATOM 723 C C . GLN A 1 93 ? 11.137 -3.417 -25.394 1.00 90.94 93 GLN A C 1
ATOM 725 O O . GLN A 1 93 ? 11.239 -2.436 -24.657 1.00 90.94 93 GLN A O 1
ATOM 730 N N . PRO A 1 94 ? 11.146 -4.670 -24.897 1.00 91.62 94 PRO A N 1
ATOM 731 C CA . PRO A 1 94 ? 11.325 -4.947 -23.469 1.00 91.62 94 PRO A CA 1
ATOM 732 C C . PRO A 1 94 ? 12.620 -4.326 -22.944 1.00 91.62 94 PRO A C 1
ATOM 734 O O . PRO A 1 94 ? 13.664 -4.527 -23.555 1.00 91.62 94 PRO A O 1
ATOM 737 N N . ALA A 1 95 ? 12.596 -3.629 -21.808 1.00 90.12 95 ALA A N 1
ATOM 738 C CA . ALA A 1 95 ? 13.766 -2.928 -21.264 1.00 90.12 95 ALA A CA 1
ATOM 739 C C . ALA A 1 95 ? 14.979 -3.842 -21.014 1.00 90.12 95 ALA A C 1
ATOM 741 O O . ALA A 1 95 ? 16.119 -3.401 -21.110 1.00 90.12 95 ALA A O 1
ATOM 742 N N . SER A 1 96 ? 14.745 -5.135 -20.779 1.00 87.19 96 SER A N 1
ATOM 743 C CA . SER A 1 96 ? 15.791 -6.151 -20.614 1.00 87.19 96 SER A CA 1
ATOM 744 C C . SER A 1 96 ? 16.599 -6.463 -21.882 1.00 87.19 96 SER A C 1
ATOM 746 O O . SER A 1 96 ? 17.666 -7.066 -21.788 1.00 87.19 96 SER A O 1
ATOM 748 N N . SER A 1 97 ? 16.101 -6.079 -23.059 1.00 87.06 97 SER A N 1
ATOM 749 C CA . SER A 1 97 ? 16.707 -6.379 -24.370 1.00 87.06 97 SER A CA 1
ATOM 750 C C . SER A 1 97 ? 16.700 -5.196 -25.345 1.00 87.06 97 SER A C 1
ATOM 752 O O . SER A 1 97 ? 17.439 -5.186 -26.327 1.00 87.06 97 SER A O 1
ATOM 754 N N . GLY A 1 98 ? 15.870 -4.192 -25.078 1.00 79.56 98 GLY A N 1
ATOM 755 C CA . GLY A 1 98 ? 15.804 -2.930 -25.785 1.00 79.56 98 GLY A CA 1
ATOM 756 C C . GLY A 1 98 ? 16.902 -1.991 -25.307 1.00 79.56 98 GLY A C 1
ATOM 757 O O . GLY A 1 98 ? 17.364 -2.065 -24.174 1.00 79.56 98 GLY A O 1
ATOM 758 N N . ASN A 1 99 ? 17.322 -1.084 -26.186 1.00 81.44 99 ASN A N 1
ATOM 759 C CA . ASN A 1 99 ? 18.256 -0.013 -25.844 1.00 81.44 99 ASN A CA 1
ATOM 760 C C . ASN A 1 99 ? 19.651 -0.463 -25.342 1.00 81.44 99 ASN A C 1
ATOM 762 O O . ASN A 1 99 ? 20.360 0.315 -24.711 1.00 81.44 99 ASN A O 1
ATOM 766 N N . LEU A 1 100 ? 20.100 -1.677 -25.688 1.00 80.25 100 LEU A N 1
ATOM 767 C CA . LEU A 1 100 ? 21.451 -2.175 -25.356 1.00 80.25 100 LEU A CA 1
ATOM 768 C C . LEU A 1 100 ? 22.578 -1.267 -25.880 1.00 80.25 100 LEU A C 1
ATOM 770 O O . LEU A 1 100 ? 23.666 -1.223 -25.316 1.00 80.25 100 LEU A O 1
ATOM 774 N N . ASN A 1 101 ? 22.299 -0.518 -26.947 1.00 83.31 101 ASN A N 1
ATOM 775 C CA . ASN A 1 101 ? 23.241 0.401 -27.582 1.00 83.31 101 ASN A CA 1
ATOM 776 C C . ASN A 1 101 ? 23.216 1.806 -26.942 1.00 83.31 101 ASN A C 1
ATOM 778 O O . ASN A 1 101 ? 23.928 2.689 -27.413 1.00 83.31 101 ASN A O 1
ATOM 782 N N . GLY A 1 102 ? 22.358 2.044 -25.939 1.00 83.31 102 GLY A N 1
ATOM 783 C CA . GLY A 1 102 ? 22.201 3.344 -25.277 1.00 83.31 102 GLY A CA 1
ATOM 784 C C . GLY A 1 102 ? 21.609 4.449 -26.162 1.00 83.31 102 GLY A C 1
ATOM 785 O O . GLY A 1 102 ? 21.886 5.624 -25.940 1.00 83.31 102 GLY A O 1
ATOM 786 N N . ALA A 1 103 ? 20.820 4.092 -27.179 1.00 86.12 103 ALA A N 1
ATOM 787 C CA . ALA A 1 103 ? 20.208 5.036 -28.118 1.00 86.12 103 ALA A CA 1
ATOM 788 C C . ALA A 1 103 ? 19.143 5.951 -27.476 1.00 86.12 103 ALA A C 1
ATOM 790 O O . ALA A 1 103 ? 18.873 7.037 -27.984 1.00 86.12 103 ALA A O 1
ATOM 791 N N . VAL A 1 104 ? 18.534 5.516 -26.373 1.00 89.06 104 VAL A N 1
ATOM 792 C CA . VAL A 1 104 ? 17.535 6.247 -25.584 1.00 89.06 104 VAL A CA 1
ATOM 793 C C . VAL A 1 104 ? 18.072 6.419 -24.162 1.00 89.06 104 VAL A C 1
ATOM 795 O O . VAL A 1 104 ? 18.711 5.520 -23.618 1.00 89.06 104 VAL A O 1
ATOM 798 N N . ALA A 1 105 ? 17.820 7.559 -23.522 1.00 87.50 105 ALA A N 1
ATOM 799 C CA . ALA A 1 105 ? 18.211 7.738 -22.125 1.00 87.50 105 ALA A CA 1
ATOM 800 C C . ALA A 1 105 ? 17.368 6.829 -21.211 1.00 87.50 105 ALA A C 1
ATOM 802 O O . ALA A 1 105 ? 16.145 6.804 -21.333 1.00 87.50 105 ALA A O 1
ATOM 803 N N . GLY A 1 106 ? 17.999 6.129 -20.266 1.00 85.38 106 GLY A N 1
ATOM 804 C CA . GLY A 1 106 ? 17.329 5.276 -19.273 1.00 85.38 106 GLY A CA 1
ATOM 805 C C . GLY A 1 106 ? 16.643 6.056 -18.146 1.00 85.38 106 GLY A C 1
ATOM 806 O O . GLY A 1 106 ? 16.773 5.683 -16.986 1.00 85.38 106 GLY A O 1
ATOM 807 N N . LEU A 1 107 ? 15.970 7.158 -18.477 1.00 87.75 107 LEU A N 1
ATOM 808 C CA . LEU A 1 107 ? 15.208 7.977 -17.536 1.00 87.75 107 LEU A CA 1
ATOM 809 C C . LEU A 1 107 ? 13.749 7.492 -17.467 1.00 87.75 107 LEU A C 1
ATOM 811 O O . LEU A 1 107 ? 13.250 6.982 -18.477 1.00 87.75 107 LEU A O 1
ATOM 815 N N . PRO A 1 108 ? 13.053 7.650 -16.322 1.00 85.44 108 PRO A N 1
ATOM 816 C CA . PRO A 1 108 ? 11.694 7.147 -16.133 1.00 85.44 108 PRO A CA 1
ATOM 817 C C . PRO A 1 108 ? 10.691 7.513 -17.231 1.00 85.44 108 PRO A C 1
ATOM 819 O O . PRO A 1 108 ? 9.832 6.702 -17.564 1.00 85.44 108 PRO A O 1
ATOM 822 N N . GLU A 1 109 ? 10.823 8.697 -17.822 1.00 87.44 109 GLU A N 1
ATOM 823 C CA . GLU A 1 109 ? 9.919 9.243 -18.838 1.00 87.44 109 GLU A CA 1
ATOM 824 C C . GLU A 1 109 ? 9.997 8.504 -20.182 1.00 87.44 109 GLU A C 1
ATOM 826 O O . GLU A 1 109 ? 9.062 8.569 -20.978 1.00 87.44 109 GLU A O 1
ATOM 831 N N . ASN A 1 110 ? 11.098 7.793 -20.440 1.00 91.38 110 ASN A N 1
ATOM 832 C CA . ASN A 1 110 ? 11.295 7.028 -21.672 1.00 91.38 110 ASN A CA 1
ATOM 833 C C . ASN A 1 110 ? 10.829 5.572 -21.554 1.00 91.38 110 ASN A C 1
ATOM 835 O O . ASN A 1 110 ? 10.812 4.852 -22.559 1.00 91.38 110 ASN A O 1
ATOM 839 N N . TYR A 1 111 ? 10.467 5.133 -20.346 1.00 93.12 111 TYR A N 1
ATOM 840 C CA . TYR A 1 111 ? 9.901 3.813 -20.128 1.00 93.12 111 TYR A CA 1
ATOM 841 C C . TYR A 1 111 ? 8.381 3.841 -20.278 1.00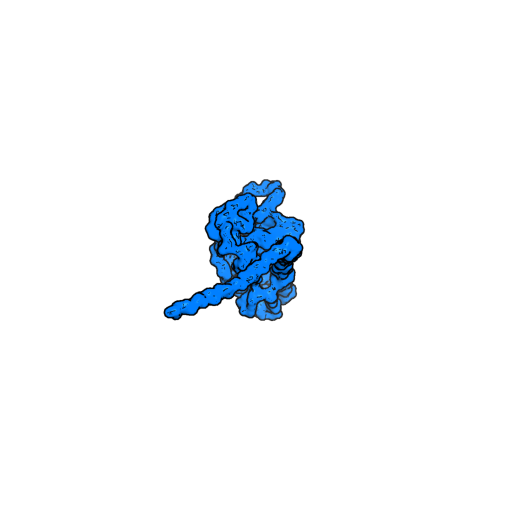 93.12 111 TYR A C 1
ATOM 843 O O . TYR A 1 111 ? 7.688 4.765 -19.859 1.00 93.12 111 TYR A O 1
ATOM 851 N N . THR A 1 112 ? 7.851 2.772 -20.853 1.00 94.06 112 THR A N 1
ATOM 852 C CA . THR A 1 112 ? 6.417 2.508 -21.002 1.00 94.06 112 THR A CA 1
ATOM 853 C C . THR A 1 112 ? 6.081 1.165 -20.357 1.00 94.06 112 THR A C 1
ATOM 855 O O . THR A 1 112 ? 6.981 0.415 -19.974 1.00 94.06 112 THR A O 1
ATOM 858 N N . ASN A 1 113 ? 4.789 0.867 -20.189 1.00 94.00 113 ASN A N 1
ATOM 859 C CA . ASN A 1 113 ? 4.321 -0.299 -19.426 1.00 94.00 113 ASN A CA 1
ATOM 860 C C . ASN A 1 113 ? 4.876 -0.344 -17.982 1.00 94.00 113 ASN A C 1
ATOM 862 O O . ASN A 1 113 ? 5.214 -1.401 -17.456 1.00 94.00 113 ASN A O 1
ATOM 866 N N . THR A 1 114 ? 5.022 0.824 -17.353 1.00 94.00 114 THR A N 1
ATOM 867 C CA . THR A 1 114 ? 5.480 0.957 -15.966 1.00 94.00 114 THR A CA 1
ATOM 868 C C . THR A 1 114 ? 4.307 0.871 -14.990 1.00 94.00 114 THR A C 1
ATOM 870 O O . THR A 1 114 ? 3.142 1.001 -15.364 1.00 94.00 114 THR A O 1
ATOM 873 N N . GLY A 1 115 ? 4.615 0.630 -13.716 1.00 92.75 115 GLY A N 1
ATOM 874 C CA . GLY A 1 115 ? 3.646 0.717 -12.622 1.00 92.75 115 GLY A CA 1
ATOM 875 C C . GLY A 1 115 ? 2.671 -0.446 -12.480 1.00 92.75 115 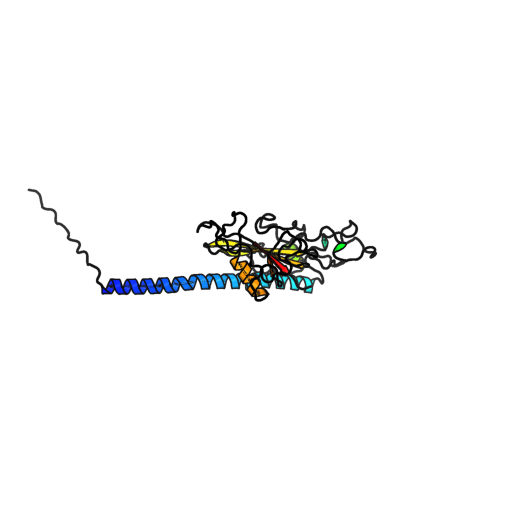GLY A C 1
ATOM 876 O O . GLY A 1 115 ? 1.891 -0.450 -11.533 1.00 92.75 115 GLY A O 1
ATOM 877 N N . LEU A 1 116 ? 2.748 -1.470 -13.336 1.00 96.31 116 LEU A N 1
ATOM 878 C CA . LEU A 1 116 ? 2.075 -2.743 -13.082 1.00 96.31 116 LEU A CA 1
ATOM 879 C C . LEU A 1 116 ? 2.508 -3.305 -11.718 1.00 96.31 116 LEU A C 1
ATOM 881 O O . LEU A 1 116 ? 3.700 -3.385 -11.408 1.00 96.31 116 LEU A O 1
ATOM 885 N N . ARG A 1 117 ? 1.525 -3.685 -10.903 1.00 96.62 117 ARG A N 1
ATOM 886 C CA . ARG A 1 117 ? 1.714 -4.061 -9.502 1.00 96.62 117 ARG A CA 1
ATOM 887 C C . ARG A 1 117 ? 2.048 -5.539 -9.353 1.00 96.62 117 ARG A C 1
ATOM 889 O O . ARG A 1 117 ? 1.319 -6.395 -9.843 1.00 96.62 117 ARG A O 1
ATOM 896 N N . ILE A 1 118 ? 3.097 -5.842 -8.598 1.00 97.94 118 ILE A N 1
ATOM 897 C CA . ILE A 1 118 ? 3.494 -7.202 -8.231 1.00 97.94 118 ILE A CA 1
ATOM 898 C C . ILE A 1 118 ? 2.808 -7.580 -6.913 1.00 97.94 118 ILE A C 1
ATOM 900 O O . ILE A 1 118 ? 3.106 -7.005 -5.865 1.00 97.94 118 ILE A O 1
ATOM 904 N N . CYS A 1 119 ? 1.919 -8.572 -6.962 1.00 97.06 119 CYS A N 1
ATOM 905 C CA . CYS A 1 119 ? 1.250 -9.177 -5.801 1.00 97.06 119 CYS A CA 1
ATOM 906 C C . CYS A 1 119 ? 1.351 -10.711 -5.874 1.00 97.06 119 CYS A C 1
ATOM 908 O O . CYS A 1 119 ? 1.725 -11.254 -6.914 1.00 97.06 119 CYS A O 1
ATOM 910 N N . HIS A 1 120 ? 0.948 -11.424 -4.814 1.00 96.38 120 HIS A N 1
ATOM 911 C CA . HIS A 1 120 ? 0.608 -12.847 -4.930 1.00 96.38 120 HIS A CA 1
ATOM 912 C C . HIS A 1 120 ? -0.893 -13.013 -5.233 1.00 96.38 120 HIS A C 1
ATOM 914 O O . HIS A 1 120 ? -1.753 -13.204 -4.360 1.00 96.38 120 HIS A O 1
ATOM 920 N N . GLY A 1 121 ? -1.216 -12.883 -6.521 1.00 94.12 121 GLY A N 1
ATOM 921 C CA . GLY A 1 121 ? -2.587 -12.790 -7.018 1.00 94.12 121 GLY A CA 1
ATOM 922 C C . GLY A 1 121 ? -3.278 -11.465 -6.669 1.00 94.12 121 GLY A C 1
ATOM 923 O O . GLY A 1 121 ? -2.796 -10.661 -5.874 1.00 94.12 121 GLY A O 1
ATOM 924 N N . GLN A 1 122 ? -4.448 -11.237 -7.267 1.00 92.25 122 GLN A N 1
ATOM 925 C CA . GLN A 1 122 ? -5.096 -9.922 -7.226 1.00 92.25 122 GLN A CA 1
ATOM 926 C C . GLN A 1 122 ? -5.668 -9.540 -5.852 1.00 92.25 122 GLN A C 1
ATOM 928 O O . GLN A 1 122 ? -5.785 -8.357 -5.563 1.00 92.25 122 GLN A O 1
ATOM 933 N N . GLY A 1 123 ? -6.042 -10.512 -5.012 1.00 93.75 123 GLY A N 1
ATOM 934 C CA . GLY A 1 123 ? -6.702 -10.239 -3.728 1.00 93.75 123 GLY A CA 1
ATOM 935 C C . GLY A 1 123 ? -8.020 -9.492 -3.925 1.00 93.75 123 GLY A C 1
ATOM 936 O O . GLY A 1 123 ? -8.994 -10.090 -4.376 1.00 93.75 123 GLY A O 1
ATOM 937 N N . TYR A 1 124 ? -8.039 -8.198 -3.609 1.00 94.88 124 TYR A N 1
ATOM 938 C CA . TYR A 1 124 ? -9.176 -7.316 -3.873 1.00 94.88 124 TYR A CA 1
ATOM 939 C C . TYR A 1 124 ? -9.313 -6.974 -5.357 1.00 94.88 124 TYR A C 1
ATOM 941 O O . TYR A 1 124 ? -8.311 -6.730 -6.036 1.00 94.88 124 TYR A O 1
ATOM 949 N N . ALA A 1 125 ? -10.552 -6.874 -5.844 1.00 94.94 125 ALA A N 1
ATOM 950 C CA . ALA A 1 125 ? -10.831 -6.395 -7.195 1.00 94.94 125 ALA A CA 1
ATOM 951 C C . ALA A 1 125 ? -10.193 -5.013 -7.440 1.00 94.94 125 ALA A C 1
ATOM 953 O O . ALA A 1 125 ? -9.946 -4.244 -6.509 1.00 94.94 125 ALA A O 1
ATOM 954 N N . GLN A 1 126 ? -9.875 -4.712 -8.700 1.00 93.12 126 GLN A N 1
ATOM 955 C CA . GLN A 1 126 ? -9.248 -3.438 -9.047 1.00 93.12 126 GLN A CA 1
ATOM 956 C C . GLN A 1 126 ? -10.165 -2.282 -8.628 1.00 93.12 126 GLN A C 1
ATOM 958 O O . GLN A 1 126 ? -11.360 -2.307 -8.915 1.00 93.12 126 GLN A O 1
ATOM 963 N N . ASN A 1 127 ? -9.599 -1.283 -7.955 1.00 91.75 127 ASN A N 1
ATOM 964 C CA . ASN A 1 127 ? -10.295 -0.094 -7.462 1.00 91.75 127 ASN A CA 1
ATOM 965 C C . ASN A 1 127 ? -11.357 -0.335 -6.369 1.00 91.75 127 ASN A C 1
ATOM 967 O O . ASN A 1 127 ? -12.099 0.587 -6.037 1.00 91.75 127 ASN A O 1
ATOM 971 N N . SER A 1 128 ? -11.455 -1.539 -5.786 1.00 91.69 128 SER A N 1
ATOM 972 C CA . SER A 1 128 ? -12.520 -1.848 -4.814 1.00 91.69 128 SER A CA 1
ATOM 973 C C . SER A 1 128 ? -12.215 -1.427 -3.374 1.00 91.69 128 SER A C 1
ATOM 975 O O . SER A 1 128 ? -13.109 -1.447 -2.538 1.00 91.69 128 SER A O 1
ATOM 977 N N . VAL A 1 129 ? -10.956 -1.116 -3.057 1.00 92.06 129 VAL A N 1
ATOM 978 C CA . VAL A 1 129 ? -10.492 -0.735 -1.705 1.00 92.06 129 VAL A CA 1
ATOM 979 C C . VAL A 1 129 ? -9.638 0.536 -1.746 1.00 92.06 129 VAL A C 1
ATOM 981 O O . VAL A 1 129 ? -8.731 0.726 -0.944 1.00 92.06 129 VAL A O 1
ATOM 984 N N . GLY A 1 130 ? -9.880 1.384 -2.742 1.00 87.62 130 GLY A N 1
ATOM 985 C CA . GLY A 1 130 ? -9.078 2.562 -3.069 1.00 87.62 130 GLY A CA 1
ATOM 986 C C . GLY A 1 130 ? -9.007 2.729 -4.581 1.00 87.62 130 GLY A C 1
ATOM 987 O O . GLY A 1 130 ? -8.778 1.756 -5.291 1.00 87.62 130 GLY A O 1
ATOM 988 N N . THR A 1 131 ? -9.253 3.937 -5.086 1.00 88.50 131 THR A N 1
ATOM 989 C CA . THR A 1 131 ? -9.228 4.210 -6.534 1.00 88.50 131 THR A CA 1
ATOM 990 C C . THR A 1 131 ? -7.801 4.457 -7.018 1.00 88.50 131 THR A C 1
ATOM 992 O O . THR A 1 131 ? -6.967 4.923 -6.249 1.00 88.50 131 THR A O 1
ATOM 995 N N . GLY A 1 132 ? -7.490 4.126 -8.272 1.00 88.44 132 GLY A N 1
ATOM 996 C CA . GLY A 1 132 ? -6.155 4.331 -8.855 1.00 88.44 132 GLY A CA 1
ATOM 997 C C . GLY A 1 132 ? -5.259 3.090 -8.868 1.00 88.44 132 GLY A C 1
ATOM 998 O O . GLY A 1 132 ? -4.051 3.218 -9.033 1.00 88.44 132 GLY A O 1
ATOM 999 N N . ASP A 1 133 ? -5.829 1.892 -8.711 1.00 92.12 133 ASP A N 1
ATOM 1000 C CA . ASP A 1 133 ? -5.074 0.646 -8.831 1.00 92.12 133 ASP A CA 1
ATOM 1001 C C . ASP A 1 133 ? -4.538 0.488 -10.267 1.00 92.12 133 ASP A C 1
ATOM 1003 O O . ASP A 1 133 ? -5.345 0.457 -11.209 1.00 92.12 133 ASP A O 1
ATOM 1007 N N . PRO A 1 134 ? -3.222 0.300 -10.470 1.00 93.00 134 PRO A N 1
ATOM 1008 C CA . PRO A 1 134 ? -2.706 -0.111 -11.768 1.00 93.00 134 PRO A CA 1
ATOM 1009 C C . PRO A 1 134 ? -3.073 -1.574 -12.068 1.00 93.00 134 PRO A C 1
ATOM 1011 O O . PRO A 1 134 ? -3.592 -2.311 -11.222 1.00 93.00 134 PRO A O 1
ATOM 1014 N N . GLY A 1 135 ? -2.793 -2.007 -13.300 1.00 95.06 135 GLY A N 1
ATOM 1015 C CA . GLY A 1 135 ? -2.905 -3.414 -13.682 1.00 95.06 135 GLY A CA 1
ATOM 1016 C C . GLY A 1 135 ? -1.970 -4.314 -12.864 1.00 95.06 135 GLY A C 1
ATOM 1017 O O . GLY A 1 135 ? -0.980 -3.856 -12.292 1.00 95.06 135 GLY A O 1
ATOM 1018 N N . LEU A 1 136 ? -2.281 -5.608 -12.814 1.00 96.62 136 LEU A N 1
ATOM 1019 C CA . LEU A 1 136 ? -1.424 -6.602 -12.171 1.00 96.62 136 LEU A CA 1
ATOM 1020 C C . LEU A 1 136 ? -0.271 -6.989 -13.111 1.00 96.62 136 LEU A C 1
ATOM 1022 O O . LEU A 1 136 ? -0.492 -7.186 -14.306 1.00 96.62 136 LEU A O 1
ATOM 1026 N N . ALA A 1 137 ? 0.934 -7.112 -12.563 1.00 97.44 137 ALA A N 1
ATOM 1027 C CA . ALA A 1 137 ? 2.089 -7.669 -13.258 1.00 97.44 137 ALA A CA 1
ATOM 1028 C C . ALA A 1 137 ? 1.868 -9.149 -13.604 1.00 97.44 137 ALA A C 1
ATOM 1030 O O . ALA A 1 137 ? 1.106 -9.855 -12.938 1.00 97.44 137 ALA A O 1
ATOM 1031 N N . VAL A 1 138 ? 2.576 -9.639 -14.622 1.00 96.81 138 VAL A N 1
ATOM 1032 C CA . VAL A 1 138 ? 2.641 -11.083 -14.905 1.00 96.81 138 VAL A CA 1
ATOM 1033 C C . VAL A 1 138 ? 3.504 -11.788 -13.852 1.00 96.81 138 VAL A C 1
ATOM 1035 O O . VAL A 1 138 ? 3.252 -12.942 -13.500 1.00 96.81 138 VAL A O 1
ATOM 1038 N N . GLN A 1 139 ? 4.513 -11.092 -13.329 1.00 96.81 139 GLN A N 1
ATOM 1039 C CA . GLN A 1 139 ? 5.368 -11.556 -12.245 1.00 96.81 139 GLN A CA 1
ATOM 1040 C C . GLN A 1 139 ? 4.605 -11.724 -10.921 1.00 96.81 139 GLN A C 1
ATOM 1042 O O . GLN A 1 139 ? 3.863 -10.848 -10.480 1.00 96.81 139 GLN A O 1
ATOM 1047 N N . ASP A 1 140 ? 4.870 -12.842 -10.243 1.00 97.44 140 ASP A N 1
ATOM 1048 C CA . ASP A 1 140 ? 4.279 -13.180 -8.948 1.00 97.44 140 ASP A CA 1
ATOM 1049 C C . ASP A 1 140 ? 5.248 -12.888 -7.792 1.00 97.44 140 ASP A C 1
ATOM 1051 O O . ASP A 1 140 ? 6.410 -13.311 -7.807 1.00 97.44 140 ASP A O 1
ATOM 1055 N N . LEU A 1 141 ? 4.756 -12.189 -6.762 1.00 97.50 141 LEU A N 1
ATOM 1056 C CA . LEU A 1 141 ? 5.556 -11.777 -5.602 1.00 97.50 141 LEU A CA 1
ATOM 1057 C C . LEU A 1 141 ? 6.217 -12.969 -4.898 1.00 97.50 141 LEU A C 1
ATOM 1059 O O . LEU A 1 141 ? 7.411 -12.938 -4.588 1.00 97.50 141 LEU A O 1
ATOM 1063 N N . ARG A 1 142 ? 5.442 -14.027 -4.646 1.00 96.00 142 ARG A N 1
ATOM 1064 C CA . ARG A 1 142 ? 5.906 -15.212 -3.921 1.00 96.00 142 ARG A CA 1
ATOM 1065 C C . ARG A 1 142 ? 6.964 -15.950 -4.733 1.00 96.00 142 ARG A C 1
ATOM 1067 O O . ARG A 1 142 ? 8.012 -16.294 -4.185 1.00 96.00 142 ARG A O 1
ATOM 1074 N N . ALA A 1 143 ? 6.733 -16.132 -6.032 1.00 97.00 143 ALA A N 1
ATOM 1075 C CA . ALA A 1 143 ? 7.694 -16.761 -6.933 1.00 97.00 143 ALA A CA 1
ATOM 1076 C C . ALA A 1 143 ? 9.027 -15.994 -6.985 1.00 97.00 143 ALA A C 1
ATOM 1078 O O . ALA A 1 143 ? 10.094 -16.610 -6.920 1.00 97.00 143 ALA A O 1
ATOM 1079 N N . LEU A 1 144 ? 8.983 -14.656 -7.038 1.00 97.12 144 LEU A N 1
ATOM 1080 C CA . LEU A 1 144 ? 10.184 -13.815 -7.022 1.00 97.12 144 LEU A CA 1
ATOM 1081 C C . LEU A 1 144 ? 10.994 -13.986 -5.733 1.00 97.12 144 LEU A C 1
ATOM 1083 O O . LEU A 1 144 ? 12.205 -14.201 -5.798 1.00 97.12 144 LEU A O 1
ATOM 1087 N N . MET A 1 145 ? 10.339 -13.945 -4.570 1.00 96.75 145 MET A N 1
ATOM 1088 C CA . MET A 1 145 ? 11.013 -14.105 -3.274 1.00 96.75 145 MET A CA 1
ATOM 1089 C C . MET A 1 145 ? 11.616 -15.506 -3.107 1.00 96.75 145 MET A C 1
ATOM 1091 O O . MET A 1 145 ? 12.761 -15.651 -2.668 1.00 96.75 145 MET A O 1
ATOM 1095 N N . GLN A 1 146 ? 10.875 -16.545 -3.505 1.00 95.75 146 GLN A N 1
ATOM 1096 C CA . GLN A 1 146 ? 11.326 -17.937 -3.429 1.00 95.75 146 GLN A CA 1
ATOM 1097 C C . GLN A 1 146 ? 12.516 -18.213 -4.347 1.00 95.75 146 GLN A C 1
ATOM 1099 O O . GLN A 1 146 ? 13.464 -18.879 -3.927 1.00 95.75 146 GLN A O 1
ATOM 1104 N N . ARG A 1 147 ? 12.513 -17.657 -5.566 1.00 96.06 147 ARG A N 1
ATOM 1105 C CA . ARG A 1 147 ? 13.600 -17.826 -6.544 1.00 96.06 147 ARG A CA 1
ATOM 1106 C C . ARG A 1 147 ? 14.965 -17.415 -5.990 1.00 96.06 147 ARG A C 1
ATOM 1108 O O . ARG A 1 147 ? 15.969 -18.020 -6.351 1.00 96.06 147 ARG A O 1
ATOM 1115 N N . ILE A 1 148 ? 15.006 -16.407 -5.121 1.00 96.12 148 ILE A N 1
ATOM 1116 C CA . ILE A 1 148 ? 16.245 -15.894 -4.514 1.00 96.12 148 ILE A CA 1
ATOM 1117 C C . ILE A 1 148 ? 16.444 -16.354 -3.058 1.00 96.12 148 ILE A C 1
ATOM 1119 O O . ILE A 1 148 ? 17.318 -15.853 -2.341 1.00 96.12 148 ILE A O 1
ATOM 1123 N N . GLY A 1 149 ? 15.609 -17.291 -2.597 1.00 95.31 149 GLY A N 1
ATOM 1124 C CA . GLY A 1 149 ? 15.690 -17.901 -1.273 1.00 95.31 149 GLY A CA 1
ATOM 1125 C C . GLY A 1 149 ? 15.441 -16.935 -0.114 1.00 95.31 149 GLY A C 1
ATOM 1126 O O . GLY A 1 149 ? 16.041 -17.109 0.953 1.00 95.31 149 GLY A O 1
ATOM 1127 N N . ILE A 1 150 ? 14.638 -15.883 -0.305 1.00 95.56 150 ILE A N 1
ATOM 1128 C CA . ILE A 1 150 ? 14.204 -15.023 0.802 1.00 95.56 150 ILE A CA 1
ATOM 1129 C C . ILE A 1 150 ? 13.039 -15.694 1.522 1.00 95.56 150 ILE A C 1
ATOM 1131 O O . ILE A 1 150 ? 12.045 -16.084 0.910 1.00 95.56 150 ILE A O 1
ATOM 1135 N N . ARG A 1 151 ? 13.165 -15.826 2.845 1.00 93.19 151 ARG A N 1
ATOM 1136 C CA . ARG A 1 151 ? 12.072 -16.301 3.690 1.00 93.19 151 ARG A CA 1
ATOM 1137 C C . ARG A 1 151 ? 11.027 -15.196 3.787 1.00 93.19 151 ARG A C 1
ATOM 1139 O O . ARG A 1 151 ? 11.335 -14.116 4.277 1.00 93.19 151 ARG A O 1
ATOM 1146 N N . MET A 1 152 ? 9.811 -15.492 3.346 1.00 93.56 152 MET A N 1
ATOM 1147 C CA . MET A 1 152 ? 8.707 -14.542 3.429 1.00 93.56 152 MET A CA 1
ATOM 1148 C C . MET A 1 152 ? 8.292 -14.299 4.891 1.00 93.56 152 MET A C 1
ATOM 1150 O O . MET A 1 152 ? 8.383 -15.226 5.710 1.00 93.56 152 MET A O 1
ATOM 1154 N N . PRO A 1 153 ? 7.841 -13.076 5.222 1.00 94.81 153 PRO A N 1
ATOM 1155 C CA . PRO A 1 153 ? 7.265 -12.752 6.522 1.00 94.81 153 PRO A CA 1
ATOM 1156 C C . PRO A 1 153 ? 6.083 -13.653 6.896 1.00 94.81 153 PRO A C 1
ATOM 1158 O O . PRO A 1 153 ? 5.431 -14.225 6.020 1.00 94.81 153 PRO A O 1
ATOM 1161 N N . PRO A 1 154 ? 5.762 -13.768 8.196 1.00 92.38 154 PRO A N 1
ATOM 1162 C CA . PRO A 1 154 ? 4.514 -14.390 8.606 1.00 92.38 154 PRO A CA 1
ATOM 1163 C C . PRO A 1 154 ? 3.329 -13.556 8.101 1.00 92.38 154 PRO A C 1
ATOM 1165 O O . PRO A 1 154 ? 3.203 -12.379 8.431 1.00 92.38 154 PRO A O 1
ATOM 1168 N N . GLY A 1 155 ? 2.454 -14.188 7.327 1.00 94.00 155 GLY A N 1
ATOM 1169 C CA . GLY A 1 155 ? 1.165 -13.628 6.930 1.00 94.00 155 GLY A CA 1
ATOM 1170 C C . GLY A 1 155 ? 0.012 -14.469 7.464 1.00 94.00 155 GLY A C 1
ATOM 1171 O O . GLY A 1 155 ? 0.081 -15.031 8.558 1.00 94.00 155 GLY A O 1
ATOM 1172 N N . ARG A 1 156 ? -1.043 -14.595 6.663 1.00 92.81 156 ARG A N 1
ATOM 1173 C CA . ARG A 1 156 ? -2.266 -15.325 7.008 1.00 92.81 156 ARG A CA 1
ATOM 1174 C C . ARG A 1 156 ? -2.065 -16.841 7.042 1.00 92.81 156 ARG A C 1
ATOM 1176 O O . ARG A 1 156 ? -2.767 -17.548 7.756 1.00 92.81 156 ARG A O 1
ATOM 1183 N N . GLY A 1 157 ? -1.103 -17.341 6.275 1.00 92.31 157 GLY A N 1
ATOM 1184 C CA . GLY A 1 157 ? -0.763 -18.756 6.199 1.00 92.31 157 GLY A CA 1
ATOM 1185 C C . GLY A 1 157 ? 0.228 -19.033 5.076 1.00 92.31 157 GLY A C 1
ATOM 1186 O O . GLY A 1 157 ? 0.655 -18.119 4.368 1.00 92.31 157 GLY A O 1
ATOM 1187 N N . GLU A 1 158 ? 0.583 -20.303 4.901 1.00 89.62 158 GLU A N 1
ATOM 1188 C CA . GLU A 1 158 ? 1.435 -20.735 3.794 1.00 89.62 158 GLU A CA 1
ATOM 1189 C C . GLU A 1 158 ? 0.760 -20.435 2.445 1.00 89.62 158 GLU A C 1
ATOM 1191 O O . GLU A 1 158 ? -0.387 -20.808 2.202 1.00 89.62 158 GLU A O 1
ATOM 1196 N N . GLY A 1 159 ? 1.464 -19.725 1.564 1.00 91.50 159 GLY A N 1
ATOM 1197 C CA . GLY A 1 159 ? 0.923 -19.235 0.295 1.00 91.50 159 GLY A CA 1
ATOM 1198 C C . GLY A 1 159 ? -0.025 -18.048 0.382 1.00 91.50 159 GLY A C 1
ATOM 1199 O O . GLY A 1 159 ? -0.650 -17.698 -0.621 1.00 91.50 159 GLY A O 1
ATOM 1200 N N . LYS A 1 160 ? -0.149 -17.439 1.560 1.00 95.12 160 LYS A N 1
ATOM 1201 C CA . LYS A 1 160 ? -0.830 -16.161 1.799 1.00 95.12 160 LYS A CA 1
ATOM 1202 C C . LYS A 1 160 ? 0.017 -15.292 2.727 1.00 95.12 160 LYS A C 1
ATOM 1204 O O . LYS A 1 160 ? -0.503 -14.608 3.607 1.00 95.12 160 LYS A O 1
ATOM 1209 N N . GLU A 1 161 ? 1.335 -15.357 2.557 1.00 96.69 161 GLU A N 1
ATOM 1210 C CA . GLU A 1 161 ? 2.300 -14.592 3.341 1.00 96.69 161 GLU A CA 1
ATOM 1211 C C . GLU A 1 161 ? 2.156 -13.086 3.091 1.00 96.69 161 GLU A C 1
ATOM 1213 O O . GLU A 1 161 ? 2.419 -12.287 3.985 1.00 96.69 161 GLU A O 1
ATOM 1218 N N . ASP A 1 162 ? 1.710 -12.692 1.893 1.00 97.12 162 ASP A N 1
ATOM 1219 C CA . ASP A 1 162 ? 1.433 -11.305 1.497 1.00 97.12 162 ASP A CA 1
ATOM 1220 C C . ASP A 1 162 ? 0.145 -10.753 2.117 1.00 97.12 162 ASP A C 1
ATOM 1222 O O . ASP A 1 162 ? -0.251 -9.632 1.803 1.00 97.12 162 ASP A O 1
ATOM 1226 N N . ARG A 1 163 ? -0.526 -11.526 2.980 1.00 97.44 163 ARG A N 1
ATOM 1227 C CA . ARG A 1 163 ? -1.817 -11.170 3.565 1.00 97.44 163 ARG A CA 1
ATOM 1228 C C . ARG A 1 163 ? -1.800 -11.223 5.075 1.00 97.44 163 ARG A C 1
ATOM 1230 O O . ARG A 1 163 ? -1.089 -12.038 5.654 1.00 97.44 163 ARG A O 1
ATOM 1237 N N . PHE A 1 164 ? -2.635 -10.412 5.709 1.00 97.44 164 PHE A N 1
ATOM 1238 C CA . PHE A 1 164 ? -2.790 -10.418 7.160 1.00 97.44 164 PHE A CA 1
ATOM 1239 C C . PHE A 1 164 ? -4.238 -10.165 7.550 1.00 97.44 164 PHE A C 1
ATOM 1241 O O . PHE A 1 164 ? -4.855 -9.226 7.063 1.00 97.44 164 PHE A O 1
ATOM 1248 N N . GLU A 1 165 ? -4.777 -11.004 8.425 1.00 95.88 165 GLU A N 1
ATOM 1249 C CA . GLU A 1 165 ? -6.147 -10.878 8.915 1.00 95.88 165 GLU A CA 1
ATOM 1250 C C . GLU A 1 165 ? -6.161 -10.106 10.235 1.00 95.88 165 GLU A C 1
ATOM 1252 O O . GLU A 1 165 ? -5.351 -10.381 11.126 1.00 95.88 165 GLU A O 1
ATOM 1257 N N . TYR A 1 166 ? -7.062 -9.134 10.338 1.00 95.62 166 TYR A N 1
ATOM 1258 C CA . TYR A 1 166 ? -7.278 -8.330 11.535 1.00 95.62 166 TYR A CA 1
ATOM 1259 C C . TYR A 1 166 ? -8.763 -7.984 11.687 1.00 95.62 166 TYR A C 1
ATOM 1261 O O . TYR A 1 166 ? -9.559 -8.195 10.771 1.00 95.62 166 TYR A O 1
ATOM 1269 N N . THR A 1 167 ? -9.139 -7.464 12.847 1.00 94.38 167 THR A N 1
ATOM 1270 C CA . THR A 1 167 ? -10.523 -7.132 13.186 1.00 94.38 167 THR A CA 1
ATOM 1271 C C . THR A 1 167 ? -10.772 -5.634 13.026 1.00 94.38 167 THR A C 1
ATOM 1273 O O . THR A 1 167 ? -9.992 -4.811 13.511 1.00 94.38 167 THR A O 1
ATOM 1276 N N . ASP A 1 168 ? -11.859 -5.261 12.350 1.00 93.50 168 ASP A N 1
ATOM 1277 C CA . ASP A 1 168 ? -12.315 -3.872 12.303 1.00 93.50 168 ASP A CA 1
ATOM 1278 C C . ASP A 1 168 ? -13.019 -3.445 13.605 1.00 93.50 168 ASP A C 1
ATOM 1280 O O . ASP A 1 168 ? -13.206 -4.225 14.542 1.00 93.50 168 ASP A O 1
ATOM 1284 N N . THR A 1 169 ? -13.411 -2.173 13.699 1.00 91.19 169 THR A N 1
ATOM 1285 C CA . THR A 1 169 ? -14.037 -1.638 14.918 1.00 91.19 169 THR A CA 1
ATOM 1286 C C . THR A 1 169 ? -15.427 -2.181 15.221 1.00 91.19 169 THR A C 1
ATOM 1288 O O . THR A 1 169 ? -15.867 -2.045 16.362 1.00 91.19 169 THR A O 1
ATOM 1291 N N . ASN A 1 170 ? -16.084 -2.813 14.250 1.00 91.94 170 ASN A N 1
ATOM 1292 C CA . ASN A 1 170 ? -17.372 -3.473 14.432 1.00 91.94 170 ASN A CA 1
ATOM 1293 C C . ASN A 1 170 ? -17.208 -4.954 14.816 1.00 91.94 170 ASN A C 1
ATOM 1295 O O . ASN A 1 170 ? -18.185 -5.627 15.131 1.00 91.94 170 ASN A O 1
ATOM 1299 N N . GLY A 1 171 ? -15.975 -5.475 14.836 1.00 91.00 171 GLY A N 1
ATOM 1300 C CA . GLY A 1 171 ? -15.706 -6.883 15.119 1.00 91.00 171 GLY A CA 1
ATOM 1301 C C . GLY A 1 171 ? -15.668 -7.767 13.870 1.00 91.00 171 GLY A C 1
ATOM 1302 O O . GLY A 1 171 ? -15.547 -8.986 13.999 1.00 91.00 171 GLY A O 1
ATOM 1303 N N . ASN A 1 172 ? -15.763 -7.188 12.670 1.00 93.25 172 ASN A N 1
ATOM 1304 C CA . ASN A 1 172 ? -15.726 -7.935 11.420 1.00 93.25 172 ASN A CA 1
ATOM 1305 C C . ASN A 1 172 ? -14.285 -8.169 10.953 1.00 93.25 172 ASN A C 1
ATOM 1307 O O . ASN A 1 172 ? -13.391 -7.352 11.172 1.00 93.25 172 ASN A O 1
ATOM 1311 N N . ALA A 1 173 ? -14.056 -9.283 10.256 1.00 93.75 173 ALA A N 1
ATOM 1312 C CA . ALA A 1 173 ? -12.746 -9.587 9.694 1.00 93.75 173 ALA A CA 1
ATOM 1313 C C . ALA A 1 173 ? -12.416 -8.685 8.486 1.00 93.75 173 ALA A C 1
ATOM 1315 O O . ALA A 1 173 ? -13.204 -8.519 7.541 1.00 93.75 173 ALA A O 1
ATOM 1316 N N . ALA A 1 174 ? -11.198 -8.155 8.488 1.00 94.31 174 ALA A N 1
ATOM 1317 C CA . ALA A 1 174 ? -10.573 -7.429 7.396 1.00 94.31 174 ALA A CA 1
ATOM 1318 C C . ALA A 1 174 ? -9.238 -8.093 7.022 1.00 94.31 174 ALA A C 1
ATOM 1320 O O . ALA A 1 174 ? -8.555 -8.689 7.854 1.00 94.31 174 ALA A O 1
ATOM 1321 N N . GLU A 1 175 ? -8.876 -8.026 5.740 1.00 96.06 175 GLU A N 1
ATOM 1322 C CA . GLU A 1 175 ? -7.645 -8.627 5.217 1.00 96.06 175 GLU A CA 1
ATOM 1323 C C . GLU A 1 175 ? -6.766 -7.530 4.616 1.00 96.06 175 GLU A C 1
ATOM 1325 O O . GLU A 1 175 ? -7.188 -6.800 3.723 1.00 96.06 175 GLU A O 1
ATOM 1330 N N . LEU A 1 176 ? -5.528 -7.428 5.072 1.00 97.62 176 LEU A N 1
ATOM 1331 C CA . LEU A 1 176 ? -4.507 -6.629 4.415 1.00 97.62 176 LEU A CA 1
ATOM 1332 C C . LEU A 1 176 ? -3.869 -7.442 3.302 1.00 97.62 176 LEU A C 1
ATOM 1334 O O . LEU A 1 176 ? -3.673 -8.647 3.461 1.00 97.62 176 LEU A O 1
ATOM 1338 N N . GLN A 1 177 ? -3.487 -6.776 2.218 1.00 97.69 177 GLN A N 1
ATOM 1339 C CA . GLN A 1 177 ? -2.626 -7.349 1.191 1.00 97.69 177 GLN A CA 1
ATOM 1340 C C . GLN A 1 177 ? -1.462 -6.407 0.888 1.00 97.69 177 GLN A C 1
ATOM 1342 O O . GLN A 1 177 ? -1.674 -5.222 0.623 1.00 97.69 177 GLN A O 1
ATOM 1347 N N . VAL A 1 178 ? -0.249 -6.956 0.886 1.00 98.00 178 VAL A N 1
ATOM 1348 C CA . VAL A 1 178 ? 0.972 -6.262 0.481 1.00 98.00 178 VAL A CA 1
ATOM 1349 C C . VAL A 1 178 ? 1.297 -6.578 -0.973 1.00 98.00 178 VAL A C 1
ATOM 1351 O O . VAL A 1 178 ? 1.344 -7.733 -1.393 1.00 98.00 178 VAL A O 1
ATOM 1354 N N . CYS A 1 179 ? 1.573 -5.527 -1.730 1.00 98.06 179 CYS A N 1
ATOM 1355 C CA . CYS A 1 179 ? 2.094 -5.595 -3.084 1.00 98.06 179 CYS A CA 1
ATOM 1356 C C . CYS A 1 179 ? 3.207 -4.558 -3.266 1.00 98.06 179 CYS A C 1
ATOM 1358 O O . CYS A 1 179 ? 3.434 -3.717 -2.399 1.00 98.06 179 CYS A O 1
ATOM 1360 N N . PHE A 1 180 ? 3.871 -4.570 -4.417 1.00 98.25 180 PHE A N 1
ATOM 1361 C CA . PHE A 1 180 ? 4.871 -3.562 -4.770 1.00 98.25 180 PHE A CA 1
ATOM 1362 C C . PHE A 1 180 ? 4.624 -3.036 -6.178 1.00 98.25 180 PHE A C 1
ATOM 1364 O O . PHE A 1 180 ? 4.233 -3.797 -7.063 1.00 98.25 180 PHE A O 1
ATOM 1371 N N . GLN A 1 181 ? 4.873 -1.749 -6.401 1.00 97.12 181 GLN A N 1
ATOM 1372 C CA . GLN A 1 181 ? 4.781 -1.145 -7.730 1.00 97.12 181 GLN A CA 1
ATOM 1373 C C . GLN A 1 181 ? 5.719 0.057 -7.866 1.00 97.12 181 GLN A C 1
ATOM 1375 O O . GLN A 1 181 ? 6.283 0.546 -6.884 1.00 97.12 181 GLN A O 1
ATOM 1380 N N . TRP A 1 182 ? 5.873 0.534 -9.098 1.00 96.56 182 TRP A N 1
ATOM 1381 C CA . TRP A 1 182 ? 6.496 1.817 -9.399 1.00 96.56 182 TRP A CA 1
ATOM 1382 C C . TRP A 1 182 ? 5.423 2.879 -9.641 1.00 96.56 182 TRP A C 1
ATOM 1384 O O . TRP A 1 182 ? 4.571 2.717 -10.511 1.00 96.56 182 TRP A O 1
ATOM 1394 N N . ASN A 1 183 ? 5.490 3.989 -8.917 1.00 94.94 183 ASN A N 1
ATOM 1395 C CA . ASN A 1 183 ? 4.638 5.143 -9.149 1.00 94.94 183 ASN A CA 1
ATOM 1396 C C . ASN A 1 183 ? 5.357 6.143 -10.067 1.00 94.94 183 ASN A C 1
ATOM 1398 O O . ASN A 1 183 ? 6.471 6.570 -9.741 1.00 94.94 183 ASN A O 1
ATOM 1402 N N . PRO A 1 184 ? 4.745 6.559 -11.191 1.00 91.19 184 PRO A N 1
ATOM 1403 C CA . PRO A 1 184 ? 5.356 7.531 -12.086 1.00 91.19 184 PRO A CA 1
ATOM 1404 C C . PRO A 1 184 ? 5.567 8.895 -11.399 1.00 91.19 184 PRO A C 1
ATOM 1406 O O . PRO A 1 184 ? 4.875 9.220 -10.421 1.00 91.19 184 PRO A O 1
ATOM 1409 N N . PRO A 1 185 ? 6.502 9.723 -11.905 1.00 88.38 185 PRO A N 1
ATOM 1410 C CA . PRO A 1 185 ? 6.675 11.094 -11.438 1.00 88.38 185 PRO A CA 1
ATOM 1411 C C . PRO A 1 185 ? 5.349 11.865 -11.418 1.00 88.38 185 PRO A C 1
ATOM 1413 O O . PRO A 1 185 ? 4.543 11.760 -12.338 1.00 88.38 185 PRO A O 1
ATOM 1416 N N . GLY A 1 186 ? 5.116 12.637 -10.355 1.00 86.38 186 GLY A N 1
ATOM 1417 C CA . GLY A 1 186 ? 3.876 13.402 -10.182 1.00 86.38 186 GLY A CA 1
ATOM 1418 C C . GLY A 1 186 ? 2.707 12.626 -9.563 1.00 86.38 186 GLY A C 1
ATOM 1419 O O . GLY A 1 186 ? 1.643 13.212 -9.381 1.00 86.38 186 GLY A O 1
ATOM 1420 N N . THR A 1 187 ? 2.879 11.354 -9.189 1.00 89.00 187 THR A N 1
ATOM 1421 C CA . THR A 1 187 ? 1.871 10.616 -8.405 1.00 89.00 187 THR A CA 1
ATOM 1422 C C . THR A 1 187 ? 1.731 11.219 -7.000 1.00 89.00 187 THR A C 1
ATOM 1424 O O . THR A 1 187 ? 2.729 11.367 -6.293 1.00 89.00 187 THR A O 1
ATOM 1427 N N . ILE A 1 188 ? 0.501 11.546 -6.579 1.00 86.81 188 ILE A N 1
ATOM 1428 C CA . ILE A 1 188 ? 0.205 12.213 -5.289 1.00 86.81 188 ILE A CA 1
ATOM 1429 C C . ILE A 1 188 ? 0.680 11.374 -4.101 1.00 86.81 188 ILE A C 1
ATOM 1431 O O . ILE A 1 188 ? 1.398 11.853 -3.220 1.00 86.81 188 ILE A O 1
ATOM 1435 N N . SER A 1 189 ? 0.357 10.084 -4.131 1.00 89.56 189 SER A N 1
ATOM 1436 C CA . SER A 1 189 ? 0.704 9.096 -3.107 1.00 89.56 189 SER A CA 1
ATOM 1437 C C . SER A 1 189 ? 2.201 8.727 -3.068 1.00 89.56 189 SER A C 1
ATOM 1439 O O . SER A 1 189 ? 2.566 7.649 -2.613 1.00 89.56 189 SER A O 1
ATOM 1441 N N . GLY A 1 190 ? 3.073 9.588 -3.600 1.00 89.62 190 GLY A N 1
ATOM 1442 C CA . GLY A 1 190 ? 4.517 9.398 -3.687 1.00 89.62 190 GLY A CA 1
ATOM 1443 C C . GLY A 1 190 ? 4.950 8.795 -5.022 1.00 89.62 190 GLY A C 1
ATOM 1444 O O . GLY A 1 190 ? 4.390 7.798 -5.475 1.00 89.62 190 GLY A O 1
ATOM 1445 N N . ALA A 1 191 ? 5.959 9.404 -5.647 1.00 91.19 191 ALA A N 1
ATOM 1446 C CA . ALA A 1 191 ? 6.603 8.891 -6.853 1.00 91.19 191 ALA A CA 1
ATOM 1447 C C . ALA A 1 191 ? 7.773 7.961 -6.498 1.00 91.19 191 ALA A C 1
ATOM 1449 O O . ALA A 1 191 ? 8.439 8.141 -5.477 1.00 91.19 191 ALA A O 1
ATOM 1450 N N . GLY A 1 192 ? 8.056 6.999 -7.372 1.00 94.56 192 GLY A N 1
ATOM 1451 C CA . GLY A 1 192 ? 9.131 6.032 -7.198 1.00 94.56 192 GLY A CA 1
ATOM 1452 C C . GLY A 1 192 ? 8.646 4.639 -6.798 1.00 94.56 192 GLY A C 1
ATOM 1453 O O . GLY A 1 192 ? 7.485 4.285 -6.988 1.00 94.56 192 GLY A O 1
ATOM 1454 N N . ASN A 1 193 ? 9.543 3.822 -6.247 1.00 97.06 193 ASN A N 1
ATOM 1455 C CA . ASN A 1 193 ? 9.195 2.486 -5.768 1.00 97.06 193 ASN A CA 1
ATOM 1456 C C . ASN A 1 193 ? 8.352 2.585 -4.495 1.00 97.06 193 ASN A C 1
ATOM 1458 O O . ASN A 1 193 ? 8.761 3.237 -3.533 1.00 97.06 193 ASN A O 1
ATOM 1462 N N . VAL A 1 194 ? 7.207 1.907 -4.464 1.00 97.50 194 VAL A N 1
ATOM 1463 C CA . VAL A 1 194 ? 6.316 1.902 -3.302 1.00 97.50 194 VAL A CA 1
ATOM 1464 C C . VAL A 1 194 ? 5.915 0.483 -2.910 1.00 97.50 194 VAL A C 1
ATOM 1466 O O . VAL A 1 194 ? 5.737 -0.397 -3.758 1.00 97.50 194 VAL A O 1
ATOM 1469 N N . MET A 1 195 ? 5.739 0.273 -1.608 1.00 98.00 195 MET A N 1
ATOM 1470 C CA . MET A 1 195 ? 4.963 -0.846 -1.085 1.00 98.00 195 MET A CA 1
ATOM 1471 C C . MET A 1 195 ? 3.506 -0.405 -1.005 1.00 98.00 195 MET A C 1
ATOM 1473 O O . MET A 1 195 ? 3.192 0.617 -0.400 1.00 98.00 195 MET A O 1
ATOM 1477 N N . VAL A 1 196 ? 2.624 -1.178 -1.621 1.00 97.75 196 VAL A N 1
ATOM 1478 C CA . VAL A 1 196 ? 1.184 -0.937 -1.641 1.00 97.75 196 VAL A CA 1
ATOM 1479 C C . VAL A 1 196 ? 0.533 -1.804 -0.584 1.00 97.75 196 VAL A C 1
ATOM 1481 O O . VAL A 1 196 ? 0.709 -3.022 -0.584 1.00 97.75 196 VAL A O 1
ATOM 1484 N N . ILE A 1 197 ? -0.232 -1.179 0.301 1.00 97.75 197 ILE A N 1
ATOM 1485 C CA . ILE A 1 197 ? -0.929 -1.841 1.399 1.00 97.75 197 ILE A CA 1
ATOM 1486 C C . ILE A 1 197 ? -2.418 -1.635 1.174 1.00 97.75 197 ILE A C 1
ATOM 1488 O O . ILE A 1 197 ? -2.944 -0.538 1.358 1.00 97.75 197 ILE A O 1
ATOM 1492 N N . ARG A 1 198 ? -3.089 -2.696 0.734 1.00 97.31 198 ARG A N 1
ATOM 1493 C CA . ARG A 1 198 ? -4.514 -2.696 0.391 1.00 97.31 198 ARG A CA 1
ATOM 1494 C C . ARG A 1 198 ? -5.326 -3.251 1.552 1.00 97.31 198 ARG A C 1
ATOM 1496 O O . ARG A 1 198 ? -4.860 -4.162 2.233 1.00 97.31 198 ARG A O 1
ATOM 1503 N N . GLY A 1 199 ? -6.556 -2.768 1.720 1.00 96.06 199 GLY A N 1
ATOM 1504 C CA . GLY A 1 199 ? -7.500 -3.308 2.704 1.00 96.06 199 GLY A CA 1
ATOM 1505 C C . GLY A 1 199 ? -7.391 -2.688 4.099 1.00 96.06 199 GLY A C 1
ATOM 1506 O O . GLY A 1 199 ? -7.741 -3.342 5.074 1.00 96.06 199 GLY A O 1
ATOM 1507 N N . LEU A 1 200 ? -6.895 -1.454 4.203 1.00 96.19 200 LEU A N 1
ATOM 1508 C CA . LEU A 1 200 ? -6.780 -0.714 5.460 1.00 96.19 200 LEU A CA 1
ATOM 1509 C C . LEU A 1 200 ? -8.126 -0.116 5.871 1.00 96.19 200 LEU A C 1
ATOM 1511 O O . LEU A 1 200 ? -8.774 0.547 5.071 1.00 96.19 200 LEU A O 1
ATOM 1515 N N . THR A 1 201 ? -8.513 -0.251 7.133 1.00 95.38 201 THR A N 1
ATOM 1516 C CA . THR A 1 201 ? -9.567 0.587 7.718 1.00 95.38 201 THR A CA 1
ATOM 1517 C C . THR A 1 201 ? -9.019 1.997 7.961 1.00 95.38 201 THR A C 1
ATOM 1519 O O . THR A 1 201 ? -7.811 2.146 8.168 1.00 95.38 201 THR A O 1
ATOM 1522 N N . PRO A 1 202 ? -9.859 3.050 7.978 1.00 93.81 202 PRO A N 1
ATOM 1523 C CA . PRO A 1 202 ? -9.375 4.421 8.109 1.00 93.81 202 PRO A CA 1
ATOM 1524 C C . PRO A 1 202 ? -8.593 4.662 9.406 1.00 93.81 202 PRO A C 1
ATOM 1526 O O . PRO A 1 202 ? -7.640 5.434 9.425 1.00 93.81 202 PRO A O 1
ATOM 1529 N N . ASP A 1 203 ? -8.986 4.016 10.501 1.00 93.31 203 ASP A N 1
ATOM 1530 C CA . ASP A 1 203 ? -8.280 4.099 11.785 1.00 93.31 203 ASP A CA 1
ATOM 1531 C C . ASP A 1 203 ? -6.913 3.396 11.755 1.00 93.31 203 ASP A C 1
ATOM 1533 O O . ASP A 1 203 ? -5.905 3.980 12.150 1.00 93.31 203 ASP A O 1
ATOM 1537 N N . LEU A 1 204 ? -6.834 2.192 11.174 1.00 95.50 204 LEU A N 1
ATOM 1538 C CA . LEU A 1 204 ? -5.554 1.502 10.992 1.00 95.50 204 LEU A CA 1
ATOM 1539 C C . LEU A 1 204 ? -4.612 2.287 10.065 1.00 95.50 204 LEU A C 1
ATOM 1541 O O . LEU A 1 204 ? -3.406 2.310 10.299 1.00 95.50 204 LEU A O 1
ATOM 1545 N N . ALA A 1 205 ? -5.147 2.940 9.031 1.00 94.94 205 ALA A N 1
ATOM 1546 C CA . ALA A 1 205 ? -4.357 3.773 8.136 1.00 94.94 205 ALA A CA 1
ATOM 1547 C C . ALA A 1 205 ? -3.700 4.944 8.886 1.00 94.94 205 ALA A C 1
ATOM 1549 O O . ALA A 1 205 ? -2.484 5.083 8.821 1.00 94.94 205 ALA A O 1
ATOM 1550 N N . ARG A 1 206 ? -4.472 5.691 9.691 1.00 93.25 206 ARG A N 1
ATOM 1551 C CA . ARG A 1 206 ? -3.949 6.764 10.562 1.00 93.25 206 ARG A CA 1
ATOM 1552 C C . ARG A 1 206 ? -2.919 6.250 11.566 1.00 93.25 206 ARG A C 1
ATOM 1554 O O . ARG A 1 206 ? -1.922 6.917 11.824 1.00 93.25 206 ARG A O 1
ATOM 1561 N N . TYR A 1 207 ? -3.159 5.070 12.136 1.00 94.88 207 TYR A N 1
ATOM 1562 C CA . TYR A 1 207 ? -2.228 4.446 13.071 1.00 94.88 207 TYR A CA 1
ATOM 1563 C C . TYR A 1 207 ? -0.881 4.119 12.409 1.00 94.88 207 TYR A C 1
ATOM 1565 O O . TYR A 1 207 ? 0.170 4.426 12.971 1.00 94.88 207 TYR A O 1
ATOM 1573 N N . LEU A 1 208 ? -0.899 3.486 11.231 1.00 95.50 208 LEU A N 1
ATOM 1574 C CA . LEU A 1 208 ? 0.322 3.120 10.506 1.00 95.50 208 LEU A CA 1
ATOM 1575 C C . LEU A 1 208 ? 1.092 4.346 10.032 1.00 95.50 208 LEU A C 1
ATOM 1577 O O . LEU A 1 208 ? 2.313 4.357 10.092 1.00 95.50 208 LEU A O 1
ATOM 1581 N N . ASP A 1 209 ? 0.379 5.366 9.601 1.00 93.31 209 ASP A N 1
ATOM 1582 C CA . ASP A 1 209 ? 0.947 6.633 9.182 1.00 93.31 209 ASP A CA 1
ATOM 1583 C C . ASP A 1 209 ? 1.710 7.321 10.325 1.00 93.31 209 ASP A C 1
ATOM 1585 O O . ASP A 1 209 ? 2.930 7.494 10.273 1.00 93.31 209 ASP A O 1
ATOM 1589 N N . GLN A 1 210 ? 1.042 7.481 11.475 1.00 92.88 210 GLN A N 1
ATOM 1590 C CA . GLN A 1 210 ? 1.679 7.960 12.701 1.00 92.88 210 GLN A CA 1
ATOM 1591 C C . GLN A 1 210 ? 2.875 7.089 13.126 1.00 92.88 210 GLN A C 1
ATOM 1593 O O . GLN A 1 210 ? 3.855 7.604 13.665 1.00 92.88 210 GLN A O 1
ATOM 1598 N N . LEU A 1 211 ? 2.812 5.775 12.910 1.00 93.25 211 LEU A N 1
ATOM 1599 C CA . LEU A 1 211 ? 3.913 4.861 13.209 1.00 93.25 211 LEU A CA 1
ATOM 1600 C C . LEU A 1 211 ? 5.120 5.071 12.275 1.00 93.25 211 LEU A C 1
ATOM 1602 O O . LEU A 1 211 ? 6.256 4.878 12.709 1.00 93.25 211 LEU A O 1
ATOM 1606 N N . VAL A 1 212 ? 4.892 5.451 11.014 1.00 90.12 212 VAL A N 1
ATOM 1607 C CA . VAL A 1 212 ? 5.934 5.581 9.986 1.00 90.12 212 VAL A CA 1
ATOM 1608 C C . VAL A 1 212 ? 6.618 6.946 10.009 1.00 90.12 212 VAL A C 1
ATOM 1610 O O . VAL A 1 212 ? 7.850 6.985 9.957 1.00 90.12 212 VAL A O 1
ATOM 1613 N N . ASP A 1 213 ? 5.876 8.050 10.090 1.00 85.50 213 ASP A N 1
ATOM 1614 C CA . ASP A 1 213 ? 6.445 9.408 10.026 1.00 85.50 213 ASP A CA 1
ATOM 1615 C C . ASP A 1 213 ? 5.954 10.369 11.124 1.00 85.50 213 ASP A C 1
ATOM 1617 O O . ASP A 1 213 ? 6.379 11.527 11.186 1.00 85.50 213 ASP A O 1
ATOM 1621 N N . GLY A 1 214 ? 5.194 9.860 12.096 1.00 86.19 214 GLY A N 1
ATOM 1622 C CA . GLY A 1 214 ? 4.917 10.551 13.356 1.00 86.19 214 GLY A CA 1
ATOM 1623 C C . GLY A 1 214 ? 3.695 11.464 13.334 1.00 86.19 214 GLY A C 1
ATOM 1624 O O . GLY A 1 214 ? 3.354 12.018 14.385 1.00 86.19 214 GLY A O 1
ATOM 1625 N N . LYS A 1 215 ? 3.018 11.612 12.190 1.00 85.06 215 LYS A N 1
ATOM 1626 C CA . LYS A 1 215 ? 1.774 12.378 12.063 1.00 85.06 215 LYS A CA 1
ATOM 1627 C C . LYS A 1 215 ? 0.740 11.586 11.256 1.00 85.06 215 LYS A C 1
ATOM 1629 O O . LYS A 1 215 ? 1.121 10.894 10.332 1.00 85.06 215 LYS A O 1
ATOM 1634 N N . PRO A 1 216 ? -0.551 11.649 11.619 1.00 83.31 216 PRO A N 1
ATOM 1635 C CA . PRO A 1 216 ? -1.611 11.024 10.838 1.00 83.31 216 PRO A CA 1
ATOM 1636 C C . PRO A 1 216 ? -2.105 11.987 9.743 1.00 83.31 216 PRO A C 1
ATOM 1638 O O . PRO A 1 216 ? -3.136 12.643 9.917 1.00 83.31 216 PRO A O 1
ATOM 1641 N N . ASP A 1 217 ? -1.378 12.087 8.634 1.00 86.00 217 ASP A N 1
ATOM 1642 C CA . ASP A 1 217 ? -1.748 12.850 7.445 1.00 86.00 217 ASP A CA 1
ATOM 1643 C C . ASP A 1 217 ? -1.724 12.001 6.154 1.00 86.00 217 ASP A C 1
ATOM 1645 O O . ASP A 1 217 ? -0.902 11.137 5.908 1.00 86.00 217 ASP A O 1
ATOM 1649 N N . ALA A 1 218 ? -2.707 12.204 5.285 1.00 85.00 218 ALA A N 1
ATOM 1650 C CA . ALA A 1 218 ? -2.948 11.302 4.165 1.00 85.00 218 ALA A CA 1
ATOM 1651 C C . ALA A 1 218 ? -1.995 11.506 2.981 1.00 85.00 218 ALA A C 1
ATOM 1653 O O . ALA A 1 218 ? -1.949 10.654 2.094 1.00 85.00 218 ALA A O 1
ATOM 1654 N N . LEU A 1 219 ? -1.316 12.652 2.893 1.00 84.06 219 LEU A N 1
ATOM 1655 C CA . LEU A 1 219 ? -0.643 13.102 1.669 1.00 84.06 219 LEU A CA 1
ATOM 1656 C C . LEU A 1 219 ? 0.822 13.496 1.872 1.00 84.06 219 LEU A C 1
ATOM 1658 O O . LEU A 1 219 ? 1.560 13.556 0.879 1.00 84.06 219 LEU A O 1
ATOM 1662 N N . GLU A 1 220 ? 1.257 13.791 3.098 1.00 83.56 220 GLU A N 1
ATOM 1663 C CA . GLU A 1 220 ? 2.635 14.189 3.365 1.00 83.56 220 GLU A CA 1
ATOM 1664 C C . GLU A 1 220 ? 3.465 12.955 3.752 1.00 83.56 220 GLU A C 1
ATOM 1666 O O . GLU A 1 220 ? 3.075 11.816 3.518 1.00 83.56 220 GLU A O 1
ATOM 1671 N N . GLY A 1 221 ? 4.718 13.158 4.156 1.00 87.19 221 GLY A N 1
ATOM 1672 C CA . GLY A 1 221 ? 5.528 12.045 4.649 1.00 87.19 221 GLY A CA 1
ATOM 1673 C C . GLY A 1 221 ? 5.808 10.923 3.638 1.00 87.19 221 GLY A C 1
ATOM 1674 O O . GLY A 1 221 ? 5.888 11.147 2.418 1.00 87.19 221 GLY A O 1
ATOM 1675 N N . ARG A 1 222 ? 6.060 9.720 4.166 1.00 90.94 222 ARG A N 1
ATOM 1676 C CA . ARG A 1 222 ? 6.440 8.522 3.387 1.00 90.94 222 ARG A CA 1
ATOM 1677 C C . ARG A 1 222 ? 5.300 7.528 3.240 1.00 90.94 222 ARG A C 1
ATOM 1679 O O . ARG A 1 222 ? 5.416 6.643 2.389 1.00 90.94 222 ARG A O 1
ATOM 1686 N N . PHE A 1 223 ? 4.266 7.640 4.058 1.00 94.00 223 PHE A N 1
ATOM 1687 C CA . PHE A 1 223 ? 3.097 6.785 4.026 1.00 94.00 223 PHE A CA 1
ATOM 1688 C C . PHE A 1 223 ? 1.907 7.638 3.596 1.00 94.00 223 PHE A C 1
ATOM 1690 O O . PHE A 1 223 ? 1.612 8.649 4.201 1.00 94.00 223 PHE A O 1
ATOM 1697 N N . ARG A 1 224 ? 1.280 7.302 2.470 1.00 92.88 224 ARG A N 1
ATOM 1698 C CA . ARG A 1 224 ? 0.273 8.171 1.848 1.00 92.88 224 ARG A CA 1
ATOM 1699 C C . ARG A 1 224 ? -0.928 7.376 1.396 1.00 92.88 224 ARG A C 1
ATOM 1701 O O . ARG A 1 224 ? -0.780 6.259 0.905 1.00 92.88 224 ARG A O 1
ATOM 1708 N N . ALA A 1 225 ? -2.111 7.957 1.496 1.00 92.12 225 ALA A N 1
ATOM 1709 C CA . ALA A 1 225 ? -3.317 7.409 0.904 1.00 92.12 225 ALA A CA 1
ATOM 1710 C C . ALA A 1 225 ? -3.167 7.323 -0.622 1.00 92.12 225 ALA A C 1
ATOM 1712 O O . ALA A 1 225 ? -2.621 8.218 -1.270 1.00 92.12 225 ALA A O 1
ATOM 1713 N N . GLN A 1 226 ? -3.649 6.227 -1.204 1.00 91.75 226 GLN A N 1
ATOM 1714 C CA . GLN A 1 226 ? -3.729 6.089 -2.650 1.00 91.75 226 GLN A CA 1
ATOM 1715 C C . GLN A 1 226 ? -4.776 7.060 -3.212 1.00 91.75 226 GLN A C 1
ATOM 1717 O O . GLN A 1 226 ? -5.912 7.093 -2.739 1.00 91.75 226 GLN A O 1
ATOM 1722 N N . ASP A 1 227 ? -4.402 7.782 -4.267 1.00 83.19 227 ASP A N 1
ATOM 1723 C CA . ASP A 1 227 ? -5.289 8.643 -5.049 1.00 83.19 227 ASP A CA 1
ATOM 1724 C C . ASP A 1 227 ? -5.048 8.371 -6.543 1.00 83.19 227 ASP A C 1
ATOM 1726 O O . ASP A 1 227 ? -3.907 8.206 -6.982 1.00 83.19 227 ASP A O 1
ATOM 1730 N N . ALA A 1 228 ? -6.126 8.303 -7.327 1.00 78.25 228 ALA A N 1
ATOM 1731 C CA . ALA A 1 228 ? -6.071 8.134 -8.777 1.00 78.25 228 ALA A CA 1
ATOM 1732 C C . ALA A 1 228 ? -5.605 9.400 -9.521 1.00 78.25 228 ALA A C 1
ATOM 1734 O O . ALA A 1 228 ? -5.284 9.338 -10.709 1.00 78.25 228 ALA A O 1
ATOM 1735 N N . ARG A 1 229 ? -5.621 10.561 -8.861 1.00 78.25 229 ARG A N 1
ATOM 1736 C CA . ARG A 1 229 ? -5.239 11.853 -9.432 1.00 78.25 229 ARG A CA 1
ATOM 1737 C C . ARG A 1 229 ? -3.720 12.029 -9.453 1.00 78.25 229 ARG A C 1
ATOM 1739 O O . ARG A 1 229 ? -2.972 11.453 -8.664 1.00 78.25 229 ARG A O 1
ATOM 1746 N N . MET A 1 230 ? -3.260 12.885 -10.362 1.00 74.06 230 MET A N 1
ATOM 1747 C CA . MET A 1 230 ? -1.879 13.368 -10.371 1.00 74.06 230 MET A CA 1
ATOM 1748 C C . MET A 1 230 ? -1.760 14.642 -9.536 1.00 74.06 230 MET A C 1
ATOM 1750 O O . MET A 1 230 ? -2.719 15.403 -9.413 1.00 74.06 230 MET A O 1
ATOM 1754 N N . ASN A 1 231 ? -0.563 14.915 -9.017 1.00 71.94 231 ASN A N 1
ATOM 1755 C CA . ASN A 1 231 ? -0.281 16.076 -8.168 1.00 71.94 231 ASN A CA 1
ATOM 1756 C C . ASN A 1 231 ? -0.548 17.412 -8.888 1.00 71.94 231 ASN A C 1
ATOM 1758 O O . ASN A 1 231 ? -0.820 18.423 -8.263 1.00 71.94 231 ASN A O 1
ATOM 1762 N N . SER A 1 232 ? -0.550 17.422 -10.222 1.00 66.69 232 SER A N 1
ATOM 1763 C CA . SER A 1 232 ? -0.942 18.581 -11.037 1.00 66.69 232 SER A CA 1
ATOM 1764 C C . SER A 1 232 ? -2.448 18.883 -11.048 1.00 66.69 232 SER A C 1
ATOM 1766 O O . SER A 1 232 ? -2.856 19.900 -11.601 1.00 66.69 232 SER A O 1
ATOM 1768 N N . SER A 1 233 ? -3.275 17.997 -10.493 1.00 62.59 233 SER A N 1
ATOM 1769 C CA . SER A 1 233 ? -4.745 18.084 -10.469 1.00 62.59 233 SER A CA 1
ATOM 1770 C C . SER A 1 233 ? -5.313 18.071 -9.048 1.00 62.59 233 SER A C 1
ATOM 1772 O O . SER A 1 233 ? -6.497 17.811 -8.837 1.00 62.59 233 SER A O 1
ATOM 1774 N N . GLU A 1 234 ? -4.441 18.294 -8.074 1.00 63.28 234 GLU A N 1
ATOM 1775 C CA . GLU A 1 234 ? -4.709 18.096 -6.664 1.00 63.28 234 GLU A CA 1
ATOM 1776 C C . GLU A 1 234 ? -5.196 19.429 -6.037 1.00 63.28 234 GLU A C 1
ATOM 1778 O O . GLU A 1 234 ? -4.524 20.450 -6.167 1.00 63.28 234 GLU A O 1
ATOM 1783 N N . PRO A 1 235 ? -6.396 19.488 -5.421 1.00 57.03 235 PRO A N 1
ATOM 1784 C CA . PRO A 1 235 ? -6.958 20.742 -4.904 1.00 57.03 235 PRO A CA 1
ATOM 1785 C C . PRO A 1 235 ? -6.264 21.312 -3.656 1.00 57.03 235 PRO A C 1
ATOM 1787 O O . PRO A 1 235 ? -6.534 22.461 -3.302 1.00 57.03 235 PRO A O 1
ATOM 1790 N N . SER A 1 236 ? -5.416 20.539 -2.973 1.00 60.84 236 SER A N 1
ATOM 1791 C CA . SER A 1 236 ? -4.703 20.927 -1.753 1.00 60.84 236 SER A CA 1
ATOM 1792 C C . SER A 1 236 ? -3.334 21.552 -1.959 1.00 60.84 236 SER A C 1
ATOM 1794 O O . SER A 1 236 ? -2.560 21.656 -1.008 1.00 60.84 236 SER A O 1
ATOM 1796 N N . HIS A 1 237 ? -3.036 22.053 -3.161 1.00 56.31 237 HIS A N 1
ATOM 1797 C CA . HIS A 1 237 ? -1.820 22.818 -3.427 1.00 56.31 237 HIS A CA 1
ATOM 1798 C C . HIS A 1 237 ? -1.443 23.749 -2.254 1.00 56.31 237 HIS A C 1
ATOM 1800 O O . HIS A 1 237 ? -2.102 24.758 -2.002 1.00 56.31 237 HIS A O 1
ATOM 1806 N N . GLN A 1 238 ? -0.348 23.401 -1.565 1.00 55.66 238 GLN A N 1
ATOM 1807 C CA . GLN A 1 238 ? 0.255 24.156 -0.456 1.00 55.66 238 GLN A CA 1
ATOM 1808 C C . GLN A 1 238 ? -0.585 24.254 0.833 1.00 55.66 238 GLN A C 1
ATOM 1810 O O . GLN A 1 238 ? -0.255 25.062 1.704 1.00 55.66 238 GLN A O 1
ATOM 1815 N N . GLN A 1 239 ? -1.636 23.446 0.988 1.00 60.50 239 GLN A N 1
ATOM 1816 C CA . GLN A 1 239 ? -2.383 23.347 2.240 1.00 60.50 239 GLN A CA 1
ATOM 1817 C C . GLN A 1 239 ? -1.748 22.275 3.137 1.00 60.50 239 GLN A C 1
ATOM 1819 O O . GLN A 1 239 ? -1.648 21.123 2.723 1.00 60.50 239 GLN A O 1
ATOM 1824 N N . PRO A 1 240 ? -1.285 22.634 4.346 1.00 62.34 240 PRO A N 1
ATOM 1825 C CA . PRO A 1 240 ? -0.735 21.656 5.273 1.00 62.34 240 PRO A CA 1
ATOM 1826 C C . PRO A 1 240 ? -1.845 20.794 5.879 1.00 62.34 240 PRO A C 1
ATOM 1828 O O . PRO A 1 240 ? -2.884 21.322 6.280 1.00 62.34 240 PRO A O 1
ATOM 1831 N N . GLY A 1 241 ? -1.571 19.499 6.044 1.00 65.75 241 GLY A N 1
ATOM 1832 C CA . GLY A 1 241 ? -2.409 18.594 6.834 1.00 65.75 241 GLY A CA 1
ATOM 1833 C C . GLY A 1 241 ? -3.710 18.191 6.141 1.00 65.75 241 GLY A C 1
ATOM 1834 O O . GLY A 1 241 ? -4.764 18.785 6.355 1.00 65.75 241 GLY A O 1
ATOM 1835 N N . HIS A 1 242 ? -3.642 17.111 5.365 1.00 79.44 242 HIS A N 1
ATOM 1836 C CA . HIS A 1 242 ? -4.820 16.436 4.829 1.00 79.44 242 HIS A CA 1
ATOM 1837 C C . HIS A 1 242 ? -5.173 15.231 5.685 1.00 79.44 242 HIS A C 1
ATOM 1839 O O . HIS A 1 242 ? -4.363 14.329 5.850 1.00 79.44 242 HIS A O 1
ATOM 1845 N N . GLU A 1 243 ? -6.385 15.193 6.231 1.00 83.19 243 GLU A N 1
ATOM 1846 C CA . GLU A 1 243 ? -6.843 14.020 6.971 1.00 83.19 243 GLU A CA 1
ATOM 1847 C C . GLU A 1 243 ? -7.096 12.836 6.031 1.00 83.19 243 GLU A C 1
ATOM 1849 O O . GLU A 1 243 ? -7.514 12.998 4.882 1.00 83.19 243 GLU A O 1
ATOM 1854 N N . TRP A 1 244 ? -6.899 11.623 6.552 1.00 87.69 244 TRP A N 1
ATOM 1855 C CA . TRP A 1 244 ? -7.293 10.392 5.872 1.00 87.69 244 TRP A CA 1
ATOM 1856 C C . TRP A 1 244 ? -8.776 10.422 5.501 1.00 87.69 244 TRP A C 1
ATOM 1858 O O . TRP A 1 244 ? -9.639 10.631 6.357 1.00 87.69 244 TRP A O 1
ATOM 1868 N N . GLU A 1 245 ? -9.072 10.190 4.220 1.00 85.00 245 GLU A N 1
ATOM 1869 C CA . GLU A 1 245 ? -10.444 10.108 3.732 1.00 85.00 245 GLU A CA 1
ATOM 1870 C C . GLU A 1 245 ? -11.182 8.941 4.410 1.00 85.00 245 GLU A C 1
ATOM 1872 O O . GLU A 1 245 ? -10.641 7.839 4.551 1.00 85.00 245 GLU A O 1
ATOM 1877 N N . ALA A 1 246 ? -12.453 9.173 4.744 1.00 88.50 246 ALA A N 1
ATOM 1878 C CA . ALA A 1 246 ? -13.326 8.292 5.513 1.00 88.50 246 ALA A CA 1
ATOM 1879 C C . ALA A 1 246 ? -12.961 8.139 6.998 1.00 88.50 246 ALA A C 1
ATOM 1881 O O . ALA A 1 246 ? -11.864 8.442 7.470 1.00 88.50 246 ALA A O 1
ATOM 1882 N N . ASN A 1 247 ? -13.914 7.612 7.756 1.00 90.75 247 ASN A N 1
ATOM 1883 C CA . ASN A 1 247 ? -13.759 7.228 9.152 1.00 90.75 247 ASN A CA 1
ATOM 1884 C C . ASN A 1 247 ? -14.540 5.928 9.419 1.00 90.75 247 ASN A C 1
ATOM 1886 O O . ASN A 1 247 ? -15.188 5.383 8.525 1.00 90.75 247 ASN A O 1
ATOM 1890 N N . ASN A 1 248 ? -14.489 5.429 10.653 1.00 91.12 248 ASN A N 1
ATOM 1891 C CA . ASN A 1 248 ? -15.105 4.151 11.022 1.00 91.12 248 ASN A CA 1
ATOM 1892 C C . ASN A 1 248 ? -16.647 4.195 11.112 1.00 91.12 248 ASN A C 1
ATOM 1894 O O . ASN A 1 248 ? -17.265 3.219 11.522 1.00 91.12 248 ASN A O 1
ATOM 1898 N N . THR A 1 249 ? -17.289 5.312 10.761 1.00 90.62 249 THR A N 1
ATOM 1899 C CA . THR A 1 249 ? -18.757 5.408 10.675 1.00 90.62 249 THR A CA 1
ATOM 1900 C C . THR A 1 249 ? -19.292 5.095 9.280 1.00 90.62 249 THR A C 1
ATOM 1902 O O . THR A 1 249 ? -20.504 5.048 9.106 1.00 90.62 249 THR A O 1
ATOM 1905 N N . PHE A 1 250 ? -18.414 4.870 8.297 1.00 92.69 250 PHE A N 1
ATOM 1906 C CA . PHE A 1 250 ? -18.792 4.522 6.930 1.00 92.69 250 PHE A CA 1
ATOM 1907 C C . PHE A 1 250 ? -18.666 3.018 6.687 1.00 92.69 250 PHE A C 1
ATOM 1909 O O . PHE A 1 250 ? -17.586 2.437 6.854 1.00 92.69 250 PHE A O 1
ATOM 1916 N N . ALA A 1 251 ? -19.757 2.401 6.235 1.00 90.75 251 ALA A N 1
ATOM 1917 C CA . ALA A 1 251 ? -19.745 1.033 5.742 1.00 90.75 251 ALA A CA 1
ATOM 1918 C C . ALA A 1 251 ? -19.041 0.937 4.376 1.00 90.75 251 ALA A C 1
ATOM 1920 O O . ALA A 1 251 ? -18.987 1.889 3.596 1.00 90.75 251 ALA A O 1
ATOM 1921 N N . ASN A 1 252 ? -18.520 -0.243 4.042 1.00 85.75 252 ASN A N 1
ATOM 1922 C CA . ASN A 1 252 ? -17.680 -0.455 2.858 1.00 85.75 252 ASN A CA 1
ATOM 1923 C C . ASN A 1 252 ? -18.353 -0.175 1.506 1.00 85.75 252 ASN A C 1
ATOM 1925 O O . ASN A 1 252 ? -17.665 0.084 0.523 1.00 85.75 252 ASN A O 1
ATOM 1929 N N . ALA A 1 253 ? -19.682 -0.215 1.442 1.00 78.50 253 ALA A N 1
ATOM 1930 C CA . ALA A 1 253 ? -20.430 0.068 0.219 1.00 78.50 253 ALA A CA 1
ATOM 1931 C C . ALA A 1 253 ? -20.891 1.534 0.102 1.00 78.50 253 ALA A C 1
ATOM 1933 O O . ALA A 1 253 ? -21.554 1.881 -0.876 1.00 78.50 253 ALA A O 1
ATOM 1934 N N . GLU A 1 254 ? -20.588 2.390 1.082 1.00 81.81 254 GLU A N 1
ATOM 1935 C CA . GLU A 1 254 ? -21.053 3.776 1.066 1.00 81.81 254 GLU A CA 1
ATOM 1936 C C . GLU A 1 254 ? -20.304 4.632 0.041 1.00 81.81 254 GLU A C 1
ATOM 1938 O O . GLU A 1 254 ? -19.080 4.578 -0.099 1.00 81.81 254 GLU A O 1
ATOM 1943 N N . ALA A 1 255 ? -21.066 5.448 -0.687 1.00 76.44 255 ALA A N 1
ATOM 1944 C CA . ALA A 1 255 ? -20.533 6.364 -1.682 1.00 76.44 255 ALA A CA 1
ATOM 1945 C C . ALA A 1 255 ? -20.010 7.649 -1.022 1.00 76.44 255 ALA A C 1
ATOM 1947 O O . ALA A 1 255 ? -20.665 8.213 -0.150 1.00 76.44 255 ALA A O 1
ATOM 1948 N N . ALA A 1 256 ? -18.864 8.139 -1.505 1.00 80.69 256 ALA A N 1
ATOM 1949 C CA . ALA A 1 256 ? -18.238 9.399 -1.085 1.00 80.69 256 ALA A CA 1
ATOM 1950 C C . ALA A 1 256 ? -18.033 9.553 0.442 1.00 80.69 256 ALA A C 1
ATOM 1952 O O . ALA A 1 256 ? -18.440 10.564 1.020 1.00 80.69 256 ALA A O 1
ATOM 1953 N N . PRO A 1 257 ? -17.405 8.575 1.114 1.00 84.62 257 PRO A N 1
ATOM 1954 C CA . PRO A 1 257 ? -17.099 8.699 2.532 1.00 84.62 257 PRO A CA 1
ATOM 1955 C C . PRO A 1 257 ? -16.086 9.829 2.774 1.00 84.62 257 PRO A C 1
ATOM 1957 O O . PRO A 1 257 ? -15.138 10.008 2.014 1.00 84.62 257 PRO A O 1
ATOM 1960 N N . THR A 1 258 ? -16.265 10.598 3.846 1.00 87.19 258 THR A N 1
ATOM 1961 C CA . THR A 1 258 ? -15.438 11.779 4.151 1.00 87.19 258 THR A CA 1
ATOM 1962 C C . THR A 1 258 ? -14.769 11.651 5.516 1.00 87.19 258 THR A C 1
ATOM 1964 O O . THR A 1 258 ? -15.173 10.835 6.341 1.00 87.19 258 THR A O 1
ATOM 1967 N N . ALA A 1 259 ? -13.721 12.437 5.774 1.00 85.56 259 ALA A N 1
ATOM 1968 C CA . ALA A 1 259 ? -13.001 12.374 7.050 1.00 85.56 259 ALA A CA 1
ATOM 1969 C C . ALA A 1 259 ? -13.892 12.757 8.253 1.00 85.56 259 ALA A C 1
ATOM 1971 O O . ALA A 1 259 ? -13.872 12.085 9.285 1.00 85.56 259 ALA A O 1
ATOM 1972 N N . THR A 1 260 ? -14.735 13.784 8.093 1.00 87.38 260 THR A N 1
ATOM 1973 C CA . THR A 1 260 ? -15.545 14.388 9.170 1.00 87.38 260 THR A CA 1
ATOM 1974 C C . THR A 1 260 ? -17.036 14.055 9.113 1.00 87.38 260 THR A C 1
ATOM 1976 O O . THR A 1 260 ? -17.778 14.408 10.029 1.00 87.38 260 THR A O 1
ATOM 1979 N N . GLY A 1 261 ? -17.501 13.407 8.043 1.00 86.94 261 GLY A N 1
ATOM 1980 C CA . GLY A 1 261 ? -18.900 13.020 7.896 1.00 86.94 261 GLY A CA 1
ATOM 1981 C C . GLY A 1 261 ? -19.301 11.864 8.810 1.00 86.94 261 GLY A C 1
ATOM 1982 O O . GLY A 1 261 ? -18.468 11.236 9.463 1.00 86.94 261 GLY A O 1
ATOM 1983 N N . VAL A 1 262 ? -20.598 11.572 8.821 1.00 88.25 262 VAL A N 1
ATOM 1984 C CA . VAL A 1 262 ? -21.168 10.410 9.507 1.00 88.25 262 VAL A CA 1
ATOM 1985 C C . VAL A 1 262 ? -21.785 9.508 8.449 1.00 88.25 262 VAL A C 1
ATOM 1987 O O . VAL A 1 262 ? -22.661 9.955 7.706 1.00 88.25 262 VAL A O 1
ATOM 1990 N N . GLY A 1 263 ? -21.300 8.274 8.361 1.00 87.44 263 GLY A N 1
ATOM 1991 C CA . GLY A 1 263 ? -21.870 7.255 7.488 1.00 87.44 263 GLY A CA 1
ATOM 1992 C C . GLY A 1 263 ? -23.088 6.561 8.100 1.00 87.44 263 GLY A C 1
ATOM 1993 O O . GLY A 1 263 ? -23.590 6.935 9.162 1.00 87.44 263 GLY A O 1
ATOM 1994 N N . GLN A 1 264 ? -23.585 5.544 7.408 1.00 87.62 264 GLN A N 1
ATOM 1995 C CA . GLN A 1 264 ? -24.756 4.743 7.775 1.00 87.62 264 GLN A CA 1
ATOM 1996 C C . GLN A 1 264 ? -24.376 3.352 8.308 1.00 87.62 264 GLN A C 1
ATOM 1998 O O . GLN A 1 264 ? -25.164 2.413 8.195 1.00 87.62 264 GLN A O 1
ATOM 2003 N N . ASN A 1 265 ? -23.185 3.232 8.898 1.00 89.50 265 ASN A N 1
ATOM 2004 C CA . ASN A 1 265 ? -22.651 1.987 9.438 1.00 89.50 265 ASN A CA 1
ATOM 2005 C C . ASN A 1 265 ? -23.515 1.407 10.574 1.00 89.50 265 ASN A C 1
ATOM 2007 O O . ASN A 1 265 ? -23.886 2.115 11.514 1.00 89.50 265 ASN A O 1
ATOM 2011 N N . ARG A 1 266 ? -23.787 0.102 10.499 1.00 89.00 266 ARG A N 1
ATOM 2012 C CA . ARG A 1 266 ? -24.400 -0.713 11.558 1.00 89.00 266 ARG A CA 1
ATOM 2013 C C . ARG A 1 266 ? -23.386 -1.691 12.142 1.00 89.00 266 ARG A C 1
ATOM 2015 O O . ARG A 1 266 ? -22.338 -1.931 11.554 1.00 89.00 266 ARG A O 1
ATOM 2022 N N . ASP A 1 267 ? -23.711 -2.309 13.273 1.00 85.88 267 ASP A N 1
ATOM 2023 C CA . ASP A 1 267 ? -22.808 -3.260 13.938 1.00 85.88 267 ASP A CA 1
ATOM 2024 C C . ASP A 1 267 ? -22.480 -4.477 13.044 1.00 85.88 267 ASP A C 1
ATOM 2026 O O . ASP A 1 267 ? -21.385 -5.030 13.117 1.00 85.88 267 ASP A O 1
ATOM 2030 N N . GLU A 1 268 ? -23.401 -4.885 12.163 1.00 89.12 268 GLU A N 1
ATOM 2031 C CA . GLU A 1 268 ? -23.191 -5.967 11.192 1.00 89.12 268 GLU A CA 1
ATOM 2032 C C . GLU A 1 268 ? -22.399 -5.561 9.937 1.00 89.12 268 GLU A C 1
ATOM 2034 O O . GLU A 1 268 ? -21.969 -6.429 9.170 1.00 89.12 268 GLU A O 1
ATOM 2039 N N . ASP A 1 269 ? -22.200 -4.264 9.707 1.00 92.19 269 ASP A N 1
ATOM 2040 C CA . ASP A 1 269 ? -21.561 -3.767 8.497 1.00 92.19 269 ASP A CA 1
ATOM 2041 C C . ASP A 1 269 ? -20.035 -3.780 8.624 1.00 92.19 269 ASP A C 1
ATOM 2043 O O . ASP A 1 269 ? -19.444 -3.555 9.683 1.00 92.19 269 ASP A O 1
ATOM 2047 N N . ARG A 1 270 ? -19.363 -4.034 7.500 1.00 92.50 270 ARG A N 1
ATOM 2048 C CA . ARG A 1 270 ? -17.901 -3.939 7.412 1.00 92.50 270 ARG A CA 1
ATOM 2049 C C . ARG A 1 270 ? -17.494 -2.490 7.214 1.00 92.50 270 ARG A C 1
ATOM 2051 O O . ARG A 1 270 ? -18.065 -1.815 6.353 1.00 92.50 270 ARG A O 1
ATOM 2058 N N . ILE A 1 271 ? -16.453 -2.056 7.916 1.00 94.31 271 ILE A N 1
ATOM 2059 C CA . ILE A 1 271 ? -15.894 -0.712 7.740 1.00 94.31 271 ILE A CA 1
ATOM 2060 C C . ILE A 1 271 ? -15.303 -0.554 6.335 1.00 94.31 271 ILE A C 1
ATOM 2062 O O . ILE A 1 271 ? -14.746 -1.495 5.761 1.00 94.31 271 ILE A O 1
ATOM 2066 N N . VAL A 1 272 ? -15.423 0.651 5.775 1.00 94.00 272 VAL A N 1
ATOM 2067 C CA . VAL A 1 272 ? -14.811 0.997 4.490 1.00 94.00 272 VAL A CA 1
ATOM 2068 C C . VAL A 1 272 ? -13.311 0.757 4.464 1.00 94.00 272 VAL A C 1
ATOM 2070 O O . VAL A 1 272 ? -12.600 1.012 5.431 1.00 94.00 272 VAL A O 1
ATOM 2073 N N . LEU A 1 273 ? -12.827 0.255 3.331 1.00 94.94 273 LEU A N 1
ATOM 2074 C CA . LEU A 1 273 ? -11.420 -0.057 3.140 1.00 94.94 273 LEU A CA 1
ATOM 2075 C C . LEU A 1 273 ? -10.718 0.987 2.266 1.00 94.94 273 LEU A C 1
ATOM 2077 O O . LEU A 1 273 ? -11.316 1.654 1.413 1.00 94.94 273 LEU A O 1
ATOM 2081 N N . ARG A 1 274 ? -9.416 1.107 2.503 1.00 94.00 274 ARG A N 1
ATOM 2082 C CA . ARG A 1 274 ? -8.485 2.045 1.888 1.00 94.00 274 ARG A CA 1
ATOM 2083 C C . ARG A 1 274 ? -7.215 1.338 1.447 1.00 94.00 274 ARG A C 1
ATOM 2085 O O . ARG A 1 274 ? -6.905 0.222 1.875 1.00 94.00 274 ARG A O 1
ATOM 2092 N N . THR A 1 275 ? -6.484 2.015 0.573 1.00 96.00 275 THR A N 1
ATOM 2093 C CA . THR A 1 275 ? -5.164 1.596 0.118 1.00 96.00 275 THR A CA 1
ATOM 2094 C C . THR A 1 275 ? -4.185 2.721 0.385 1.00 96.00 275 THR A C 1
ATOM 2096 O O . THR A 1 275 ? -4.518 3.890 0.196 1.00 96.00 275 THR A O 1
ATOM 2099 N N . ALA A 1 276 ? -2.997 2.356 0.849 1.00 96.00 276 ALA A N 1
ATOM 2100 C CA . ALA A 1 276 ? -1.909 3.276 1.114 1.00 96.00 276 ALA A CA 1
ATOM 2101 C C . ALA A 1 276 ? -0.649 2.850 0.363 1.00 96.00 276 ALA A C 1
ATOM 2103 O O . ALA A 1 276 ? -0.414 1.662 0.120 1.00 96.00 276 ALA A O 1
ATOM 2104 N N . HIS A 1 277 ? 0.179 3.830 0.036 1.00 96.69 277 HIS A N 1
ATOM 2105 C CA . HIS A 1 277 ? 1.503 3.659 -0.523 1.00 96.69 277 HIS A CA 1
ATOM 2106 C C . HIS A 1 277 ? 2.543 4.083 0.501 1.00 96.69 277 HIS A C 1
ATOM 2108 O O . HIS A 1 277 ? 2.545 5.214 0.980 1.00 96.69 277 HIS A O 1
ATOM 2114 N N . TRP A 1 278 ? 3.463 3.174 0.799 1.00 96.69 278 TRP A N 1
ATOM 2115 C CA . TRP A 1 278 ? 4.680 3.493 1.521 1.00 96.69 278 TRP A CA 1
ATOM 2116 C C . TRP A 1 278 ? 5.815 3.656 0.513 1.00 96.69 278 TRP A C 1
ATOM 2118 O O . TRP A 1 278 ? 6.217 2.695 -0.142 1.00 96.69 278 TRP A O 1
ATOM 2128 N N . VAL A 1 279 ? 6.356 4.866 0.397 1.00 95.75 279 VAL A N 1
ATOM 2129 C CA . VAL A 1 279 ? 7.532 5.160 -0.428 1.00 95.75 279 VAL A CA 1
ATOM 2130 C C . VAL A 1 279 ? 8.760 4.426 0.110 1.00 95.75 279 VAL A C 1
ATOM 2132 O O . VAL A 1 279 ? 9.185 4.635 1.253 1.00 95.75 279 VAL A O 1
ATOM 2135 N N . MET A 1 280 ? 9.331 3.556 -0.721 1.00 95.56 280 MET A N 1
ATOM 2136 C CA . MET A 1 280 ? 10.521 2.772 -0.401 1.00 95.56 280 MET A CA 1
ATOM 2137 C C . MET A 1 280 ? 11.789 3.607 -0.567 1.00 95.56 280 MET A C 1
ATOM 2139 O O . MET A 1 280 ? 11.823 4.577 -1.324 1.00 95.56 280 MET A O 1
ATOM 2143 N N . ASP A 1 281 ? 12.842 3.213 0.146 1.00 87.94 281 ASP A N 1
ATOM 2144 C CA . ASP A 1 281 ? 14.149 3.847 0.003 1.00 87.94 281 ASP A CA 1
ATOM 2145 C C . ASP A 1 281 ? 14.729 3.540 -1.393 1.00 87.94 281 ASP A C 1
ATOM 2147 O O . ASP A 1 281 ? 14.630 2.410 -1.894 1.00 87.94 281 ASP A O 1
ATOM 2151 N N . GLN A 1 282 ? 15.268 4.580 -2.037 1.00 68.75 282 GLN A N 1
ATOM 2152 C CA . GLN A 1 282 ? 15.905 4.514 -3.358 1.00 68.75 282 GLN A CA 1
ATOM 2153 C C . GLN A 1 282 ? 17.385 4.150 -3.282 1.00 68.75 282 GLN A C 1
ATOM 2155 O O . GLN A 1 282 ? 17.964 4.109 -2.178 1.00 68.75 282 GLN A O 1
#

pLDDT: mean 89.42, std 9.01, range [55.66, 98.25]

Sequence (282 aa):
MPIPPVKHRTTQRGFTLVEMTIVLVIIGLIIGAVAIGKDVVRNAEYQKVGNKFIYEWKKTYDQYYQRTGVRLGDSQVAPTGMVNGNETQIGGQPASSGNLNGAVAGLPENYTNTGLRICHGQGYAQNSVGTGDPGLAVQDLRALMQRIGIRMPPGRGEGKEDRFEYTDTNGNAAELQVCFQWNPPGTISGAGNVMVIRGLTPDLARYLDQLVDGKPDALEGRFRAQDARMNSSEPSHQQPGHEWEANNTFANAEAAPTATGVGQNRDEDRIVLRTAHWVMDQ